Protein AF-W0TBR3-F1 (afdb_monomer)

Mean predicted aligned error: 21.63 Å

Secondary structure (DSSP, 8-state):
--HHHHHHHHHHHT----SHHHHHHHHHHHHHHHHHHHHTT---TTS---HHHHHHHHHHHHHHHHHHHHHHHHHHHHHHHHHHHHHHHHHHHHHHHHHHHHHHHHHHHHHHHHHHHHHHHHHHHHHHHHHHHHHHHS-EEEEEEHHHHHHHT-SSHHHHHHHHHTT-SEEEETTEEEEEE---S-HHHHHHHHHHHHHHHHHHHHHHHHHHHHHHHHHHHHHHHHHHHHHHHHHHHTTS-------------------------------------------------------------------------PPPPP-----------------------------

Solvent-accessible surface area (backbone atoms only — not comparable to full-atom values): 22216 Å² total; per-residue (Å²): 130,55,79,64,53,56,54,49,50,57,50,56,76,65,61,72,96,61,68,52,59,60,51,35,50,50,52,52,49,52,53,48,54,52,52,50,33,60,74,68,69,62,76,51,91,84,61,72,83,44,73,66,52,56,51,50,53,49,53,52,48,52,52,32,48,50,52,37,52,50,50,54,53,52,50,52,50,50,52,52,51,50,52,53,52,48,53,50,48,53,51,49,49,62,66,45,45,63,59,52,50,51,54,52,50,53,52,50,50,56,51,48,53,52,49,52,52,51,51,50,52,50,49,54,50,48,52,52,49,51,50,52,50,44,38,57,73,40,68,43,72,49,75,43,38,63,67,52,45,32,75,77,75,31,93,41,69,74,58,51,56,49,40,46,73,70,57,58,46,42,80,78,54,97,70,30,35,32,37,77,45,74,54,64,66,52,71,69,55,50,52,51,50,50,54,50,51,52,52,50,52,53,49,52,51,52,52,50,51,51,51,51,48,53,50,50,56,48,47,53,52,48,48,52,50,48,50,52,48,50,49,55,48,48,58,63,58,69,71,62,82,89,76,94,75,92,74,82,87,82,80,90,86,89,87,80,92,80,86,85,86,88,76,89,76,84,83,88,80,90,78,83,82,87,81,81,85,85,87,81,85,83,86,81,83,80,89,82,82,92,77,83,81,73,90,79,80,77,87,80,83,74,88,71,92,76,91,76,92,80,85,87,86,86,88,78,87,85,77,84,88,88,88,84,88,81,88,78,91,78,89,78,88,80,89,80,89,80,89,79,88,80,79,91,79,91,130

Structure (mmCIF, N/CA/C/O backbone):
data_AF-W0TBR3-F1
#
_entry.id   AF-W0TBR3-F1
#
loop_
_atom_site.group_PDB
_atom_site.id
_atom_site.type_symbol
_atom_site.label_atom_id
_atom_site.label_alt_id
_atom_site.label_comp_id
_atom_site.label_asym_id
_atom_site.label_entity_id
_atom_site.label_seq_id
_atom_site.pdbx_PDB_ins_code
_atom_site.Cartn_x
_atom_site.Cartn_y
_atom_site.Cartn_z
_atom_site.occupancy
_atom_site.B_iso_or_equiv
_atom_site.auth_seq_id
_atom_site.auth_comp_id
_atom_site.auth_asym_id
_atom_site.auth_atom_id
_atom_site.pdbx_PDB_model_num
ATOM 1 N N . MET A 1 1 ? -22.646 -32.445 33.372 1.00 57.56 1 MET A N 1
ATOM 2 C CA . MET A 1 1 ? -22.528 -31.923 34.742 1.00 57.56 1 MET A CA 1
ATOM 3 C C . MET A 1 1 ? -23.392 -32.756 35.655 1.00 57.56 1 MET A C 1
ATOM 5 O O . MET A 1 1 ? -24.538 -33.030 35.308 1.00 57.56 1 MET A O 1
ATOM 9 N N . SER A 1 2 ? -22.839 -33.214 36.772 1.00 80.19 2 SER A N 1
ATOM 10 C CA . SER A 1 2 ? -23.634 -33.843 37.825 1.00 80.19 2 SER A CA 1
ATOM 11 C C . SER A 1 2 ? -24.558 -32.801 38.478 1.00 80.19 2 SER A C 1
ATOM 13 O O . SER A 1 2 ? -24.232 -31.620 38.546 1.00 80.19 2 SER A O 1
ATOM 15 N N . LEU A 1 3 ? -25.715 -33.225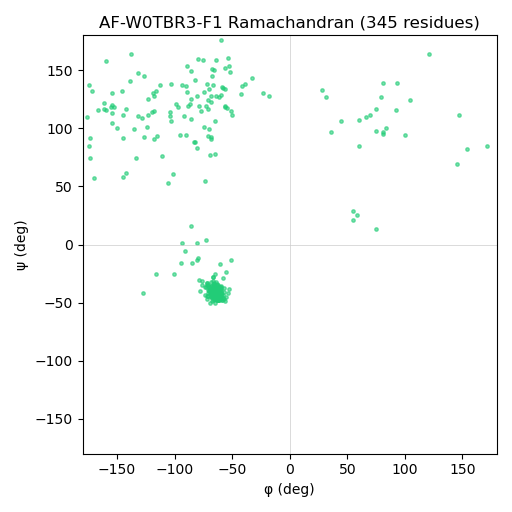 38.996 1.00 83.75 3 LEU A N 1
ATOM 16 C CA . LEU A 1 3 ? -26.657 -32.356 39.732 1.00 83.75 3 LEU A CA 1
ATOM 17 C C . LEU A 1 3 ? -25.992 -31.629 40.923 1.00 83.75 3 LEU A C 1
ATOM 19 O O . LEU A 1 3 ? -26.464 -30.587 41.372 1.00 83.75 3 LEU A O 1
ATOM 23 N N . GLN A 1 4 ? -24.895 -32.191 41.437 1.00 85.50 4 GLN A N 1
ATOM 24 C CA . GLN A 1 4 ? -24.082 -31.606 42.499 1.00 85.50 4 GLN A CA 1
ATOM 25 C C . GLN A 1 4 ? -23.169 -30.489 41.985 1.00 85.50 4 GLN A C 1
ATOM 27 O O . GLN A 1 4 ? -23.061 -29.465 42.651 1.00 85.50 4 GLN A O 1
ATOM 32 N N . GLU A 1 5 ? -22.561 -30.646 40.807 1.00 87.62 5 GLU A N 1
ATOM 33 C CA . GLU A 1 5 ? -21.763 -29.589 40.169 1.00 87.62 5 GLU A CA 1
ATOM 34 C C . GLU A 1 5 ? -22.615 -28.352 39.879 1.00 87.62 5 GLU A C 1
ATOM 36 O O . GLU A 1 5 ? -22.236 -27.252 40.265 1.00 87.62 5 GLU A O 1
ATOM 41 N N . GLU A 1 6 ? -23.812 -28.533 39.315 1.00 87.31 6 GLU A N 1
ATOM 42 C CA . GLU A 1 6 ? -24.724 -27.419 39.022 1.00 87.31 6 GLU A CA 1
ATOM 43 C C . GLU A 1 6 ? -25.186 -26.702 40.307 1.00 87.31 6 GLU A C 1
ATOM 45 O O . GLU A 1 6 ? -25.324 -25.478 40.347 1.00 87.31 6 GLU A O 1
ATOM 50 N N . ALA A 1 7 ? -25.406 -27.448 41.396 1.00 87.62 7 ALA A N 1
ATOM 51 C CA . ALA A 1 7 ? -25.761 -26.868 42.691 1.00 87.62 7 ALA A CA 1
ATOM 52 C C . ALA A 1 7 ? -24.600 -26.076 43.319 1.00 87.62 7 ALA A C 1
ATOM 54 O O . ALA A 1 7 ? -24.831 -25.054 43.970 1.00 87.62 7 ALA A O 1
ATOM 55 N N . VAL A 1 8 ? -23.361 -26.535 43.130 1.00 90.38 8 VAL A N 1
ATOM 56 C CA . VAL A 1 8 ? -22.156 -25.843 43.603 1.00 90.38 8 VAL A CA 1
ATOM 57 C C . VAL A 1 8 ? -21.904 -24.581 42.783 1.00 90.38 8 VAL A C 1
ATOM 59 O O . VAL A 1 8 ? -21.667 -23.528 43.368 1.00 90.38 8 VAL A O 1
ATOM 62 N N . GLU A 1 9 ? -22.033 -24.653 41.461 1.00 88.25 9 GLU A N 1
ATOM 63 C CA . GLU A 1 9 ? -21.866 -23.514 40.556 1.00 88.25 9 GLU A CA 1
ATOM 64 C C . GLU A 1 9 ? -22.887 -22.409 40.850 1.00 88.25 9 GLU A C 1
ATOM 66 O O . GLU A 1 9 ? -22.505 -21.259 41.059 1.00 88.25 9 GLU A O 1
ATOM 71 N N . LYS A 1 10 ? -24.169 -22.765 41.021 1.00 88.19 10 LYS A N 1
ATOM 72 C CA . LYS A 1 10 ? -25.213 -21.814 41.446 1.00 88.19 10 LYS A CA 1
ATOM 73 C C . LYS A 1 10 ? -24.919 -21.180 42.802 1.00 88.19 10 LYS A C 1
ATOM 75 O O . LYS A 1 10 ? -25.246 -20.020 43.037 1.00 88.19 10 LYS A O 1
ATOM 80 N N . ARG A 1 11 ? -24.334 -21.933 43.736 1.00 86.94 11 ARG A N 1
ATOM 81 C CA . ARG A 1 11 ? -23.985 -21.398 45.057 1.00 86.94 11 ARG A CA 1
ATOM 82 C C . ARG A 1 11 ? -22.783 -20.457 44.985 1.00 86.94 11 ARG A C 1
ATOM 84 O O . ARG A 1 11 ? -22.770 -19.469 45.710 1.00 86.94 11 ARG A O 1
ATOM 91 N N . LEU A 1 12 ? -21.808 -20.753 44.128 1.00 87.19 12 LEU A N 1
ATOM 92 C CA . LEU A 1 12 ? -20.652 -19.895 43.873 1.00 87.19 12 LEU A CA 1
ATOM 93 C C . LEU A 1 12 ? -21.058 -18.608 43.153 1.00 87.19 12 LEU A C 1
ATOM 95 O O . LEU A 1 12 ? -20.615 -17.539 43.554 1.00 87.19 12 LEU A O 1
ATOM 99 N N . SER A 1 13 ? -21.959 -18.678 42.171 1.00 85.69 13 SER A N 1
ATOM 100 C CA . SER A 1 13 ? -22.443 -17.491 41.453 1.00 85.69 13 SER A CA 1
ATOM 101 C C . SER A 1 13 ? -23.257 -16.542 42.339 1.00 85.69 13 SER A C 1
ATOM 103 O O . SER A 1 13 ? -23.311 -15.347 42.082 1.00 85.69 13 SER A O 1
ATOM 105 N N . LEU A 1 14 ? -23.909 -17.069 43.381 1.00 83.44 14 LEU A N 1
ATOM 106 C CA . LEU A 1 14 ? -24.667 -16.290 44.366 1.00 83.44 14 LEU A CA 1
ATOM 107 C C . LEU A 1 14 ? -23.822 -15.855 45.570 1.00 83.44 14 LEU A C 1
ATOM 109 O O . LEU A 1 14 ? -24.320 -15.153 46.454 1.00 83.44 14 LEU A O 1
ATOM 113 N N . TYR A 1 15 ? -22.570 -16.304 45.657 1.00 84.81 15 TYR A N 1
ATOM 114 C CA . TYR A 1 15 ? -21.711 -15.963 46.775 1.00 84.81 15 TYR A CA 1
ATOM 115 C C . TYR A 1 15 ? -21.240 -14.514 46.646 1.00 84.81 15 TYR A C 1
ATOM 117 O O . TYR A 1 15 ? -20.300 -14.206 45.920 1.00 84.81 15 TYR A O 1
ATOM 125 N N . HIS A 1 16 ? -21.877 -13.625 47.406 1.00 75.75 16 HIS A N 1
ATOM 126 C CA . HIS A 1 16 ? -21.427 -12.251 47.571 1.00 75.75 16 HIS A CA 1
ATOM 127 C C . HIS A 1 16 ? -20.773 -12.082 48.945 1.00 75.75 16 HIS A C 1
ATOM 129 O O . HIS A 1 16 ? -21.430 -12.141 49.986 1.00 75.75 16 HIS A O 1
ATOM 135 N N . PHE A 1 17 ? -19.467 -11.815 48.967 1.00 77.19 17 PHE A N 1
ATOM 136 C CA . PHE A 1 17 ? -18.761 -11.491 50.204 1.00 77.19 17 PHE A CA 1
ATOM 137 C C . PHE A 1 17 ? -18.939 -10.006 50.544 1.00 77.19 17 PHE A C 1
ATOM 139 O O . PHE A 1 17 ? -18.143 -9.167 50.139 1.00 77.19 17 PHE A O 1
ATOM 146 N N . SER A 1 18 ? -20.006 -9.660 51.267 1.00 81.62 18 SER A N 1
ATOM 147 C CA . SER A 1 18 ? -20.167 -8.329 51.870 1.00 81.62 18 SER A CA 1
ATOM 148 C C . SER A 1 18 ? -20.231 -8.456 53.386 1.00 81.62 18 SER A C 1
ATOM 150 O O . SER A 1 18 ? -21.019 -9.233 53.921 1.00 81.62 18 SER A O 1
ATOM 152 N N . LYS A 1 19 ? -19.388 -7.695 54.095 1.00 85.06 19 LYS A N 1
ATOM 153 C CA . LYS A 1 19 ? -19.371 -7.654 55.568 1.00 85.06 19 LYS A CA 1
ATOM 154 C C . LYS A 1 19 ? -20.398 -6.675 56.140 1.00 85.06 19 LYS A C 1
ATOM 156 O O . LYS A 1 19 ? -20.723 -6.765 57.320 1.00 85.06 19 LYS A O 1
ATOM 161 N N . VAL A 1 20 ? -20.925 -5.767 55.319 1.00 89.00 20 VAL A N 1
ATOM 162 C CA . VAL A 1 20 ? -21.756 -4.645 55.776 1.00 89.00 20 VAL A CA 1
ATOM 163 C C . VAL A 1 20 ? -23.112 -5.135 56.301 1.00 89.00 20 VAL A C 1
ATOM 165 O O . VAL A 1 20 ? -23.481 -4.850 57.441 1.00 89.00 20 VAL A O 1
ATOM 168 N N . PHE A 1 21 ? -23.816 -5.964 55.525 1.00 88.69 21 PHE A N 1
ATOM 169 C CA . PHE A 1 21 ? -25.114 -6.517 55.928 1.00 88.69 21 PHE A CA 1
ATOM 170 C C . PHE A 1 21 ? -25.038 -7.523 57.086 1.00 88.69 21 PHE A C 1
ATOM 172 O O . PHE A 1 21 ? -25.832 -7.391 58.020 1.00 88.69 21 PHE A O 1
ATOM 179 N N . PRO A 1 22 ? -24.099 -8.494 57.106 1.00 90.62 22 PRO A N 1
ATOM 180 C CA . PRO A 1 22 ? -23.945 -9.394 58.247 1.00 90.62 22 PRO A CA 1
ATOM 181 C C . PRO A 1 22 ? -23.632 -8.666 59.558 1.00 90.62 22 PRO A C 1
ATOM 183 O O . PRO A 1 22 ? -24.133 -9.066 60.606 1.00 90.62 22 PRO A O 1
ATOM 186 N N . ASN A 1 23 ? -22.854 -7.578 59.516 1.00 89.62 23 ASN A N 1
ATOM 187 C CA . ASN A 1 23 ? -22.545 -6.781 60.704 1.00 89.62 23 ASN A CA 1
ATOM 188 C C . ASN A 1 23 ? -23.784 -6.055 61.248 1.00 89.62 23 ASN A C 1
ATOM 190 O O . ASN A 1 23 ? -24.028 -6.092 62.454 1.00 89.62 23 ASN A O 1
ATOM 194 N N . TYR A 1 24 ? -24.588 -5.446 60.370 1.00 92.69 24 TYR A N 1
ATOM 195 C CA . TYR A 1 24 ? -25.858 -4.824 60.754 1.00 92.69 24 TYR A CA 1
ATOM 196 C C . TYR A 1 24 ? -26.852 -5.852 61.324 1.00 92.69 24 TYR A C 1
ATOM 198 O O . TYR A 1 24 ? -27.416 -5.645 62.399 1.00 92.69 24 TYR A O 1
ATOM 206 N N . LEU A 1 25 ? -27.010 -7.003 60.659 1.00 91.12 25 LEU A N 1
ATOM 207 C CA . LEU A 1 25 ? -27.888 -8.087 61.114 1.00 91.12 25 LEU A CA 1
ATOM 208 C C . LEU A 1 25 ? -27.438 -8.687 62.449 1.00 91.12 25 LEU A C 1
ATOM 210 O O . LEU A 1 25 ? -28.280 -8.971 63.295 1.00 91.12 25 LEU A O 1
ATOM 214 N N . SER A 1 26 ? -26.130 -8.840 62.665 1.00 90.75 26 SER A N 1
ATOM 215 C CA . SER A 1 26 ? -25.573 -9.326 63.931 1.00 90.75 26 SER A CA 1
ATOM 216 C C . SER A 1 26 ? -25.928 -8.398 65.096 1.00 90.75 26 SER A C 1
ATOM 218 O O . SER A 1 26 ? -26.383 -8.866 66.139 1.00 90.75 26 SER A O 1
ATOM 220 N N . GLN A 1 27 ? -25.817 -7.078 64.915 1.00 87.88 27 GLN A N 1
ATOM 221 C CA . GLN A 1 27 ? -26.213 -6.111 65.946 1.00 87.88 27 GLN A CA 1
ATOM 222 C C . GLN A 1 27 ? -27.723 -6.097 66.194 1.00 87.88 27 GLN A C 1
ATOM 224 O O . GLN A 1 27 ? -28.168 -6.042 67.341 1.00 87.88 27 GLN A O 1
ATOM 229 N N . LEU A 1 28 ? -28.522 -6.216 65.133 1.00 90.19 28 LEU A N 1
ATOM 230 C CA . LEU A 1 28 ? -29.975 -6.313 65.243 1.00 90.19 28 LEU A CA 1
ATOM 231 C C . LEU A 1 28 ? -30.385 -7.594 65.987 1.00 90.19 28 LEU A C 1
ATOM 233 O O . LEU A 1 28 ? -31.245 -7.548 66.863 1.00 90.19 28 LEU A O 1
ATOM 237 N N . GLN A 1 29 ? -29.705 -8.711 65.722 1.00 91.00 29 GLN A N 1
ATOM 238 C CA . GLN A 1 29 ? -29.902 -9.983 66.415 1.00 91.00 29 GLN A CA 1
ATOM 239 C C . GLN A 1 29 ? -29.475 -9.915 67.889 1.00 91.00 29 GLN A C 1
ATOM 241 O O . GLN A 1 29 ? -30.159 -10.473 68.747 1.00 91.00 29 GLN A O 1
ATOM 246 N N . GLN A 1 30 ? -28.390 -9.203 68.214 1.00 86.38 30 GLN A N 1
ATOM 247 C CA . GLN A 1 30 ? -27.981 -8.955 69.601 1.00 86.38 30 GLN A CA 1
ATOM 248 C C . GLN A 1 30 ? -29.062 -8.180 70.362 1.00 86.38 30 GLN A C 1
ATOM 250 O O . GLN A 1 30 ? -29.484 -8.619 71.433 1.00 86.38 30 GLN A O 1
ATOM 255 N N . ILE A 1 31 ? -29.586 -7.098 69.779 1.00 86.81 31 ILE A N 1
ATOM 256 C CA . ILE A 1 31 ? -30.677 -6.307 70.369 1.00 86.81 31 ILE A CA 1
ATOM 257 C C . ILE A 1 31 ? -31.955 -7.143 70.485 1.00 86.81 31 ILE A C 1
ATOM 259 O O . ILE A 1 31 ? -32.578 -7.159 71.544 1.00 86.81 31 ILE A O 1
ATOM 263 N N . GLN A 1 32 ? -32.323 -7.895 69.447 1.00 88.88 32 GLN A N 1
ATOM 264 C CA . GLN A 1 32 ? -33.486 -8.782 69.465 1.00 88.88 32 GLN A CA 1
ATOM 265 C C . GLN A 1 32 ? -33.370 -9.839 70.568 1.00 88.88 32 GLN A C 1
ATOM 267 O O . GLN A 1 32 ? -34.326 -10.057 71.307 1.00 88.88 32 GLN A O 1
ATOM 272 N N . SER A 1 33 ? -32.197 -10.459 70.728 1.00 86.19 33 SER A N 1
ATOM 273 C CA . SER A 1 33 ? -31.951 -11.441 71.788 1.00 86.19 33 SER A CA 1
ATOM 274 C C . SER A 1 33 ? -32.069 -10.826 73.185 1.00 86.19 33 SER A C 1
ATOM 276 O O . SER A 1 33 ? -32.518 -11.490 74.115 1.00 86.19 33 SER A O 1
ATOM 278 N N . LEU A 1 34 ? -31.677 -9.559 73.348 1.00 81.50 34 LEU A N 1
ATOM 279 C CA . LEU A 1 34 ? -31.772 -8.824 74.607 1.00 81.50 34 LEU A CA 1
ATOM 280 C C . LEU A 1 34 ? -33.229 -8.445 74.913 1.00 81.50 34 LEU A C 1
ATOM 282 O O . LEU A 1 34 ? -33.696 -8.661 76.028 1.00 81.50 34 LEU A O 1
ATOM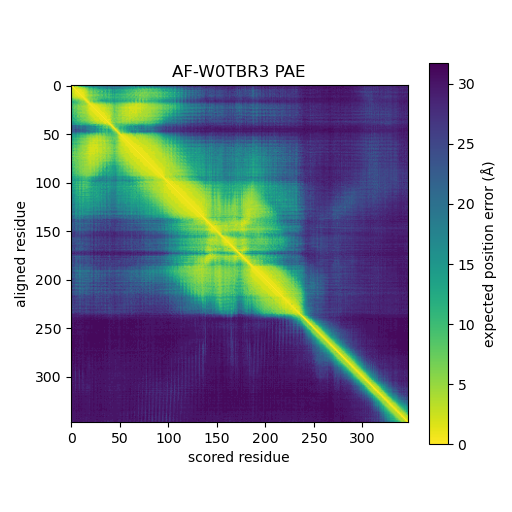 286 N N . VAL A 1 35 ? -33.979 -7.973 73.912 1.00 84.12 35 VAL A N 1
ATOM 287 C CA . VAL A 1 35 ? -35.420 -7.684 74.022 1.00 84.12 35 VAL A CA 1
ATOM 288 C C . VAL A 1 35 ? -36.216 -8.951 74.336 1.00 84.12 35 VAL A C 1
ATOM 290 O O . VAL A 1 35 ? -37.094 -8.928 75.193 1.00 84.12 35 VAL A O 1
ATOM 293 N N . GLN A 1 36 ? -35.897 -10.068 73.684 1.00 85.62 36 GLN A N 1
ATOM 294 C CA . GLN A 1 36 ? -36.586 -11.336 73.901 1.00 85.62 36 GLN A CA 1
ATOM 295 C C . GLN A 1 36 ? -36.311 -11.904 75.298 1.00 85.62 36 GLN A C 1
ATOM 297 O O . GLN A 1 36 ? -37.244 -12.295 75.990 1.00 85.62 36 GLN A O 1
ATOM 302 N N . ARG A 1 37 ? -35.064 -11.832 75.778 1.00 80.56 37 ARG A N 1
ATOM 303 C CA . ARG A 1 37 ? -34.728 -12.196 77.166 1.00 80.56 37 ARG A CA 1
ATOM 304 C C . ARG A 1 37 ? -35.423 -11.311 78.204 1.00 80.56 37 ARG A C 1
ATOM 306 O O . ARG A 1 37 ? -35.823 -11.809 79.255 1.00 80.56 37 ARG A O 1
ATOM 313 N N . LEU A 1 38 ? -35.607 -10.024 77.901 1.00 78.94 38 LEU A N 1
ATOM 314 C CA . LEU A 1 38 ? -36.354 -9.090 78.747 1.00 78.94 38 LEU A CA 1
ATOM 315 C C . LEU A 1 38 ? -37.853 -9.441 78.798 1.00 78.94 38 LEU A C 1
ATOM 317 O O . LEU A 1 38 ? -38.445 -9.441 79.881 1.00 78.94 38 LEU A O 1
ATOM 321 N N . LEU A 1 39 ? -38.448 -9.779 77.648 1.00 83.81 39 LEU A N 1
ATOM 322 C CA . LEU A 1 39 ? -39.844 -10.224 77.530 1.00 83.81 39 LEU A CA 1
ATOM 323 C C . LEU A 1 39 ? -40.098 -11.562 78.241 1.00 83.81 39 LEU A C 1
ATOM 325 O O . LEU A 1 39 ? -41.129 -11.709 78.891 1.00 83.81 39 LEU A O 1
ATOM 329 N N . ASP A 1 40 ? -39.147 -12.496 78.178 1.00 86.38 40 ASP A N 1
ATOM 330 C CA . ASP A 1 40 ? -39.242 -13.823 78.802 1.00 86.38 40 ASP A CA 1
ATOM 331 C C . ASP A 1 40 ? -38.922 -13.814 80.315 1.00 86.38 40 ASP A C 1
ATOM 333 O O . ASP A 1 40 ? -38.929 -14.864 80.957 1.00 86.38 40 ASP A O 1
ATOM 337 N N . HIS A 1 41 ? -38.631 -12.641 80.898 1.00 71.12 41 HIS A N 1
ATOM 338 C CA . HIS A 1 41 ? -38.264 -12.443 82.313 1.00 71.12 41 HIS A CA 1
ATOM 339 C C . HIS A 1 41 ? -37.063 -13.283 82.805 1.00 71.12 41 HIS A C 1
ATOM 341 O O . HIS A 1 41 ? -36.861 -13.442 84.008 1.00 71.12 41 HIS A O 1
ATOM 347 N N . ASN A 1 42 ? -36.212 -13.750 81.887 1.00 73.94 42 ASN A N 1
ATOM 348 C CA . ASN A 1 42 ? -34.989 -14.507 82.167 1.00 73.94 42 ASN A CA 1
ATOM 349 C C . ASN A 1 42 ? -33.751 -13.603 82.061 1.00 73.94 42 ASN A C 1
ATOM 351 O O . ASN A 1 42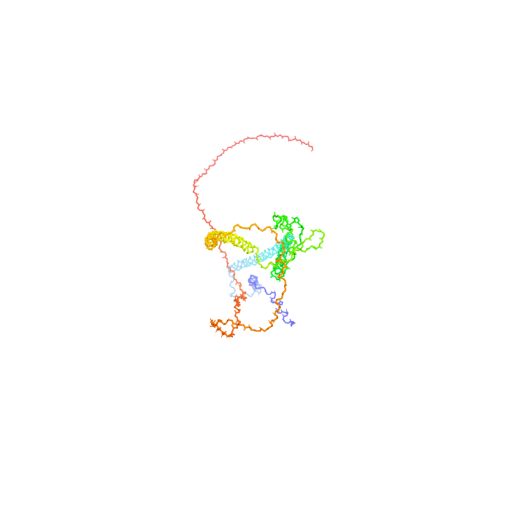 ? -32.872 -13.817 81.225 1.00 73.94 42 ASN A O 1
ATOM 355 N N . LEU A 1 43 ? -33.700 -12.560 82.890 1.00 70.38 43 LEU A N 1
ATOM 356 C CA . LEU A 1 43 ? -32.540 -11.671 82.983 1.00 70.38 43 LEU A CA 1
ATOM 357 C C . LEU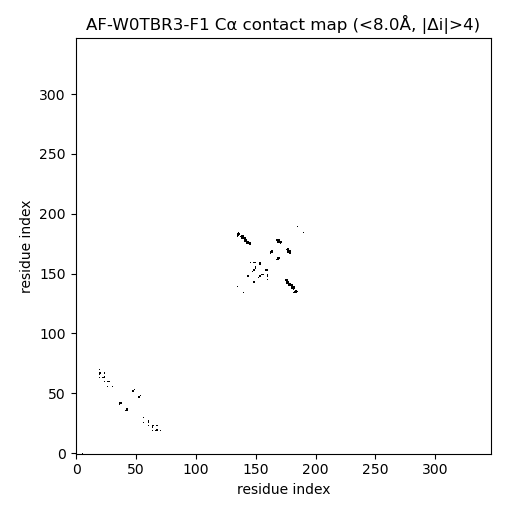 A 1 43 ? -31.448 -12.341 83.829 1.00 70.38 43 LEU A C 1
ATOM 359 O O . LEU A 1 43 ? -31.671 -12.645 84.999 1.00 70.38 43 LEU A O 1
ATOM 363 N N . ASN A 1 44 ? -30.272 -12.573 83.243 1.00 66.81 44 ASN A N 1
ATOM 364 C CA . ASN A 1 44 ? -29.097 -13.053 83.976 1.00 66.81 44 ASN A CA 1
ATOM 365 C C . ASN A 1 44 ? -28.327 -11.869 84.589 1.00 66.81 44 ASN A C 1
ATOM 367 O O . ASN A 1 44 ? -28.252 -10.810 83.978 1.00 66.81 44 ASN A O 1
ATOM 371 N N . GLU A 1 45 ? -27.653 -12.057 85.733 1.00 59.69 45 GLU A N 1
ATOM 372 C CA . GLU A 1 45 ? -26.734 -11.047 86.318 1.00 59.69 45 GLU A CA 1
ATOM 373 C C . GLU A 1 45 ? -25.549 -10.688 85.397 1.00 59.69 45 GLU A C 1
ATOM 375 O O . GLU A 1 45 ? -24.914 -9.651 85.573 1.00 59.69 45 GLU A O 1
ATOM 380 N N . ASN A 1 46 ? -25.270 -11.524 84.391 1.00 60.06 46 ASN A N 1
ATOM 381 C CA . ASN A 1 46 ? -24.270 -11.264 83.351 1.00 60.06 46 ASN A CA 1
ATOM 382 C C . ASN A 1 46 ? -24.769 -10.320 82.242 1.00 60.06 46 ASN A C 1
ATOM 384 O O . ASN A 1 46 ? -23.961 -9.865 81.435 1.00 60.06 46 ASN A O 1
ATOM 388 N N . ASP A 1 47 ? -26.071 -10.030 82.184 1.00 61.84 47 ASP A N 1
ATOM 389 C CA . ASP A 1 47 ? -26.619 -9.022 81.282 1.00 61.84 47 ASP A CA 1
ATOM 390 C C . ASP A 1 47 ? -26.457 -7.661 81.953 1.00 61.84 47 ASP A C 1
ATOM 392 O O . ASP A 1 47 ? -27.318 -7.203 82.705 1.00 61.84 47 ASP A O 1
ATOM 396 N N . GLN A 1 48 ? -25.304 -7.036 81.720 1.00 58.84 48 GLN A N 1
ATOM 397 C CA . GLN A 1 48 ? -24.979 -5.693 82.190 1.00 58.84 48 GLN A CA 1
ATOM 398 C C . GLN A 1 48 ? -25.912 -4.674 81.513 1.00 58.84 48 GLN A C 1
ATOM 400 O O . GLN A 1 48 ? -25.562 -3.976 80.577 1.00 58.84 48 GLN A O 1
ATOM 405 N N . LEU A 1 49 ? -27.159 -4.570 81.973 1.00 64.94 49 LEU A N 1
ATOM 406 C CA . LEU A 1 49 ? -28.134 -3.573 81.516 1.00 64.94 49 LEU A CA 1
ATOM 407 C C . LEU A 1 49 ? -27.798 -2.179 82.073 1.00 64.94 49 LEU A C 1
ATOM 409 O O . LEU A 1 49 ? -28.611 -1.515 82.716 1.00 64.94 49 LEU A O 1
ATOM 413 N N . SER A 1 50 ? -26.570 -1.723 81.822 1.00 73.12 50 SER A N 1
ATOM 414 C CA . SER A 1 50 ? -26.160 -0.347 82.049 1.00 73.12 50 SER A CA 1
ATOM 415 C C . SER A 1 50 ? -26.808 0.558 81.003 1.00 73.12 50 SER A C 1
ATOM 417 O O . SER A 1 50 ? -26.845 0.259 79.807 1.00 73.12 50 SER A O 1
ATOM 419 N N . ILE A 1 51 ? -27.289 1.721 81.443 1.00 75.62 51 ILE A N 1
ATOM 420 C CA . ILE A 1 51 ? -27.838 2.762 80.561 1.00 75.62 51 ILE A CA 1
ATOM 421 C C . ILE A 1 51 ? -26.792 3.202 79.519 1.00 75.62 51 ILE A C 1
ATOM 423 O O . ILE A 1 51 ? -27.152 3.605 78.412 1.00 75.62 51 ILE A O 1
ATOM 427 N N . GLU A 1 52 ? -25.502 3.117 79.851 1.00 81.56 52 GLU A N 1
ATOM 428 C CA . GLU A 1 52 ? -24.395 3.441 78.947 1.00 81.56 52 GLU A CA 1
ATOM 429 C C . GLU A 1 52 ? -24.251 2.411 77.821 1.00 81.56 52 GLU A C 1
ATOM 431 O O . GLU A 1 52 ? -24.085 2.790 76.665 1.00 81.56 52 GLU A O 1
ATOM 436 N N . GLU A 1 53 ? -24.418 1.123 78.114 1.00 80.25 53 GLU A N 1
ATOM 437 C CA . GLU A 1 53 ? -24.353 0.053 77.112 1.00 80.25 53 GLU A CA 1
ATOM 438 C C . GLU A 1 53 ? -25.535 0.099 76.147 1.00 80.25 53 GLU A C 1
ATOM 440 O O . GLU A 1 53 ? -25.356 -0.073 74.944 1.00 80.25 53 GLU A O 1
ATOM 445 N N . VAL A 1 54 ? -26.733 0.435 76.636 1.00 80.75 54 VAL A N 1
ATOM 446 C CA . VAL A 1 54 ? -27.910 0.648 75.778 1.00 80.75 54 VAL A CA 1
ATOM 447 C C . VAL A 1 54 ? -27.705 1.846 74.845 1.00 80.75 54 VAL A C 1
ATOM 449 O O . VAL A 1 54 ? -28.074 1.790 73.671 1.00 80.75 54 VAL A O 1
ATOM 452 N N . LYS A 1 55 ? -27.086 2.930 75.335 1.00 86.00 55 LYS A N 1
ATOM 453 C CA . LYS A 1 55 ? -26.720 4.078 74.490 1.00 86.00 55 LYS A CA 1
ATOM 454 C C . LYS A 1 55 ? -25.660 3.698 73.456 1.00 86.00 55 LYS A C 1
ATOM 456 O O . LYS A 1 55 ? -25.814 4.065 72.296 1.00 86.00 55 LYS A O 1
ATOM 461 N N . ASN A 1 56 ? -24.647 2.927 73.844 1.00 87.69 56 ASN A N 1
ATOM 462 C CA . ASN A 1 56 ? -23.602 2.456 72.934 1.00 87.69 56 ASN A CA 1
ATOM 463 C C . ASN A 1 56 ? -24.159 1.506 71.865 1.00 87.69 56 ASN A C 1
ATOM 465 O O . ASN A 1 56 ? -23.825 1.654 70.694 1.00 87.69 56 ASN A O 1
ATOM 469 N N . LEU A 1 57 ? -25.058 0.587 72.232 1.00 86.12 57 LEU A N 1
ATOM 470 C CA . LEU A 1 57 ? -25.763 -0.290 71.291 1.00 86.12 57 LEU A CA 1
ATOM 471 C C . LEU A 1 57 ? -26.606 0.507 70.298 1.00 86.12 57 LEU A C 1
ATOM 473 O O . LEU A 1 57 ? -26.622 0.186 69.114 1.00 86.12 57 LEU A O 1
ATOM 477 N N . ARG A 1 58 ? -27.279 1.565 70.762 1.00 88.75 58 ARG A N 1
ATOM 478 C CA . ARG A 1 58 ? -28.062 2.445 69.894 1.00 88.75 58 ARG A CA 1
ATOM 479 C C . ARG A 1 58 ? -27.184 3.190 68.890 1.00 88.75 58 ARG A C 1
ATOM 481 O O . ARG A 1 58 ? -27.493 3.155 67.706 1.00 88.75 58 ARG A O 1
ATOM 488 N N . VAL A 1 59 ? -26.113 3.835 69.353 1.00 91.94 59 VAL A N 1
ATOM 489 C CA . VAL A 1 59 ? -25.172 4.550 68.472 1.00 91.94 59 VAL A CA 1
ATOM 490 C C . VAL A 1 59 ? -24.547 3.577 67.476 1.00 91.94 59 VAL A C 1
ATOM 492 O O . VAL A 1 59 ? -24.541 3.840 66.282 1.00 91.94 59 VAL A O 1
ATOM 495 N N . SER A 1 60 ? -24.125 2.399 67.942 1.00 92.00 60 SER A N 1
ATOM 496 C CA . SER A 1 60 ? -23.542 1.383 67.069 1.00 92.00 60 SER A CA 1
ATOM 497 C C . SER A 1 60 ? -24.529 0.873 66.013 1.00 92.00 60 SER A C 1
ATOM 499 O O . SER A 1 60 ? -24.148 0.724 64.855 1.00 92.00 60 SER A O 1
ATOM 501 N N . LEU A 1 61 ? -25.801 0.671 66.379 1.00 91.44 61 LEU A N 1
ATOM 502 C CA . LEU A 1 61 ? -26.849 0.286 65.432 1.00 91.44 61 LEU A CA 1
ATOM 503 C C . LEU A 1 61 ? -27.112 1.387 64.399 1.00 91.44 61 LEU A C 1
ATOM 505 O O . LEU A 1 61 ? -27.284 1.079 63.221 1.00 91.44 61 LEU A O 1
ATOM 509 N N . GLU A 1 62 ? -27.162 2.651 64.827 1.00 94.06 62 GLU A N 1
ATOM 510 C CA . GLU A 1 62 ? -27.323 3.805 63.937 1.00 94.06 62 GLU A CA 1
ATOM 511 C C . GLU A 1 62 ? -26.140 3.899 62.950 1.00 94.06 62 GLU A C 1
ATOM 513 O O . GLU A 1 62 ? -26.369 4.034 61.746 1.00 94.06 62 GLU A O 1
ATOM 518 N N . ASP A 1 63 ? -24.903 3.697 63.416 1.00 94.56 63 ASP A N 1
ATOM 519 C CA . ASP A 1 63 ? -23.703 3.654 62.569 1.00 94.56 63 ASP A CA 1
ATOM 520 C C . ASP A 1 63 ? -23.759 2.503 61.553 1.00 94.56 63 ASP A C 1
ATOM 522 O O . ASP A 1 63 ? -23.530 2.710 60.360 1.00 94.56 63 ASP A O 1
ATOM 526 N N . LYS A 1 64 ? -24.107 1.283 61.989 1.00 92.56 64 LYS A N 1
ATOM 527 C CA . LYS A 1 64 ? -24.214 0.120 61.089 1.00 92.56 64 LYS A CA 1
ATOM 528 C C . LYS A 1 64 ? -25.372 0.220 60.112 1.00 92.56 64 LYS A C 1
ATOM 530 O O . LYS A 1 64 ? -25.257 -0.259 58.985 1.00 92.56 64 LYS A O 1
ATOM 535 N N . TYR A 1 65 ? -26.466 0.857 60.511 1.00 94.69 65 TYR A N 1
ATOM 536 C CA . TYR A 1 65 ? -27.565 1.169 59.611 1.00 94.69 65 TYR A CA 1
ATOM 537 C C . TYR A 1 65 ? -27.125 2.151 58.520 1.00 94.69 65 TYR A C 1
ATOM 539 O O . TYR A 1 65 ? -27.408 1.921 57.344 1.00 94.69 65 TYR A O 1
ATOM 547 N N . LEU A 1 66 ? -26.407 3.216 58.888 1.00 95.56 66 LEU A N 1
ATOM 548 C CA . LEU A 1 66 ? -25.865 4.175 57.925 1.00 95.56 66 LEU A CA 1
ATOM 549 C C . LEU A 1 66 ? -24.830 3.529 57.000 1.00 95.56 66 LEU A C 1
ATOM 551 O O . LEU A 1 66 ? -24.876 3.767 55.798 1.00 95.56 66 LEU A O 1
ATOM 555 N N . GLU A 1 67 ? -23.957 2.664 57.521 1.00 94.12 67 GLU A N 1
ATOM 556 C CA . GLU A 1 67 ? -22.991 1.895 56.724 1.00 94.12 67 GLU A CA 1
ATOM 557 C C . GLU A 1 67 ? -23.704 1.025 55.672 1.00 94.12 67 GLU A C 1
ATOM 559 O O . GLU A 1 67 ? -23.365 1.078 54.490 1.00 94.12 67 GLU A O 1
ATOM 564 N N . ALA A 1 68 ? -24.748 0.286 56.072 1.00 93.31 68 ALA A N 1
ATOM 565 C CA . ALA A 1 68 ? -25.553 -0.536 55.165 1.00 93.31 68 ALA A CA 1
ATOM 566 C C . ALA A 1 68 ? -26.330 0.291 54.137 1.00 93.31 68 ALA A C 1
ATOM 568 O O . ALA A 1 68 ? -26.376 -0.067 52.959 1.00 93.31 68 ALA A O 1
ATOM 569 N N . LYS A 1 69 ? -26.910 1.417 54.558 1.00 95.44 69 LYS A N 1
ATOM 570 C CA . LYS A 1 69 ? -27.617 2.331 53.662 1.00 95.44 69 LYS A CA 1
ATOM 571 C C . LYS A 1 69 ? -26.671 2.926 52.615 1.00 95.44 69 LYS A C 1
ATOM 573 O O . LYS A 1 69 ? -26.987 2.895 51.429 1.00 95.44 69 LYS A O 1
ATOM 578 N N . ASN A 1 70 ? -25.508 3.414 53.045 1.00 94.75 70 ASN A N 1
ATOM 579 C CA . ASN A 1 70 ? -24.496 3.976 52.156 1.00 94.75 70 ASN A CA 1
ATOM 580 C C . ASN A 1 70 ? -23.991 2.927 51.165 1.00 94.75 70 ASN A C 1
ATOM 582 O O . ASN A 1 70 ? -23.873 3.234 49.986 1.00 94.75 70 ASN A O 1
ATOM 586 N N . PHE A 1 71 ? -23.768 1.686 51.611 1.00 94.69 71 PHE A N 1
ATOM 587 C CA . PHE A 1 71 ? -23.364 0.591 50.728 1.00 94.69 71 PHE A CA 1
ATOM 588 C C . PHE A 1 71 ? -24.365 0.380 49.577 1.00 94.69 71 PHE A C 1
ATOM 590 O O . PHE A 1 71 ? -23.971 0.365 48.411 1.00 94.69 71 PHE A O 1
ATOM 597 N N . VAL A 1 72 ? -25.667 0.310 49.881 1.00 94.44 72 VAL A N 1
ATOM 598 C CA . VAL A 1 72 ? -26.721 0.177 48.856 1.00 94.44 72 VAL A CA 1
ATOM 599 C C . VAL A 1 72 ? -26.741 1.372 47.906 1.00 94.44 72 VAL A C 1
ATOM 601 O O . VAL A 1 72 ? -26.889 1.202 46.697 1.00 94.44 72 VAL A O 1
ATOM 604 N N . GLU A 1 73 ? -26.599 2.588 48.432 1.00 96.19 73 GLU A N 1
ATOM 605 C CA . GLU A 1 73 ? -26.569 3.793 47.602 1.00 96.19 73 GLU A CA 1
ATOM 606 C C . GLU A 1 73 ? -25.345 3.817 46.677 1.00 96.19 73 GLU A C 1
ATOM 608 O O . GLU A 1 73 ? -25.494 4.156 45.501 1.00 96.19 73 GLU A O 1
ATOM 613 N N . THR A 1 74 ? -24.171 3.397 47.161 1.00 95.19 74 THR A N 1
ATOM 614 C CA . THR A 1 74 ? -22.948 3.302 46.352 1.00 95.19 74 THR A CA 1
ATOM 615 C C . THR A 1 74 ? -23.042 2.235 45.271 1.00 95.19 74 THR A C 1
ATOM 617 O O . THR A 1 74 ? -22.695 2.523 44.128 1.00 95.19 74 THR A O 1
ATOM 620 N N . GLU A 1 75 ? -23.572 1.045 45.576 1.00 93.94 75 GLU A N 1
ATOM 621 C CA . GLU A 1 75 ? -23.797 0.022 44.550 1.00 93.94 75 GLU A CA 1
ATOM 622 C C . GLU A 1 75 ? -24.786 0.516 43.500 1.00 93.94 75 GLU A C 1
ATOM 624 O O . GLU A 1 75 ? -24.509 0.437 42.308 1.00 93.94 75 GLU A O 1
ATOM 629 N N . ARG A 1 76 ? -25.912 1.104 43.919 1.00 96.56 76 ARG A N 1
ATOM 630 C CA . ARG A 1 76 ? -26.903 1.645 42.982 1.00 96.56 76 ARG A CA 1
ATOM 631 C C . ARG A 1 76 ? -26.296 2.705 42.062 1.00 96.56 76 ARG A C 1
ATOM 633 O O . ARG A 1 76 ? -26.582 2.715 40.870 1.00 96.56 76 ARG A O 1
ATOM 640 N N . LEU A 1 77 ? -25.482 3.610 42.608 1.00 96.75 77 LEU A N 1
ATOM 641 C CA . LEU A 1 77 ? -24.781 4.618 41.811 1.00 96.75 77 LEU A CA 1
ATOM 642 C C . LEU A 1 77 ? -23.775 3.981 40.849 1.00 96.75 77 LEU A C 1
ATOM 644 O O . LEU A 1 77 ? -23.693 4.417 39.705 1.00 96.75 77 LEU A O 1
ATOM 648 N N . SER A 1 78 ? -23.056 2.946 41.284 1.00 96.75 78 SER A N 1
ATOM 649 C CA . SER A 1 78 ? -22.116 2.204 40.442 1.00 96.75 78 SER A CA 1
ATOM 650 C C . SER A 1 78 ? -22.819 1.503 39.276 1.00 96.75 78 SER A C 1
ATOM 652 O O . SER A 1 78 ? -22.389 1.676 38.138 1.00 96.75 78 SER A O 1
ATOM 654 N N . TYR A 1 79 ? -23.934 0.806 39.521 1.00 96.50 79 TYR A N 1
ATOM 655 C CA . TYR A 1 79 ? -24.729 0.182 38.457 1.00 96.50 79 TYR A CA 1
ATOM 656 C C . TYR A 1 79 ? -25.287 1.219 37.477 1.00 96.50 79 TYR A C 1
ATOM 658 O O . TYR A 1 79 ? -25.121 1.069 36.272 1.00 96.50 79 TYR A O 1
ATOM 666 N N . ASN A 1 80 ? -25.851 2.325 37.975 1.00 96.88 80 ASN A N 1
ATOM 667 C CA . ASN A 1 80 ? -26.340 3.401 37.107 1.00 96.88 80 ASN A CA 1
ATOM 668 C C . ASN A 1 80 ? -25.218 4.025 36.260 1.00 96.88 80 ASN A C 1
ATOM 670 O O . ASN A 1 80 ? -25.434 4.366 35.100 1.00 96.88 80 ASN A O 1
ATOM 674 N N . ALA A 1 81 ? -24.022 4.202 36.831 1.00 96.69 81 ALA A N 1
ATOM 675 C CA . ALA A 1 81 ? -22.874 4.720 36.095 1.00 96.69 81 ALA A CA 1
ATOM 676 C C . ALA A 1 81 ? -22.429 3.746 34.995 1.00 96.69 81 ALA A C 1
ATOM 678 O O . ALA A 1 81 ? -22.120 4.183 33.886 1.00 96.69 81 ALA A O 1
ATOM 679 N N . LEU A 1 82 ? -22.443 2.441 35.283 1.00 97.06 82 LEU A N 1
ATOM 680 C CA . LEU A 1 82 ? -22.128 1.401 34.311 1.00 97.06 82 LEU A CA 1
ATOM 681 C C . LEU A 1 82 ? -23.144 1.389 33.163 1.00 97.06 82 LEU A C 1
ATOM 683 O O . LEU A 1 82 ? -22.730 1.435 32.007 1.00 97.06 82 LEU A O 1
ATOM 687 N N . ASP A 1 83 ? -24.441 1.434 33.464 1.00 97.44 83 ASP A N 1
ATOM 688 C CA . ASP A 1 83 ? -25.506 1.467 32.454 1.00 97.44 83 ASP A CA 1
ATOM 689 C C . ASP A 1 83 ? -25.374 2.680 31.524 1.00 97.44 83 ASP A C 1
ATOM 691 O O . ASP A 1 83 ? -25.361 2.530 30.303 1.00 97.44 83 ASP A O 1
ATOM 695 N N . VAL A 1 84 ? -25.170 3.877 32.088 1.00 97.19 84 VAL A N 1
ATOM 696 C CA . VAL A 1 84 ? -24.961 5.104 31.300 1.00 97.19 84 VAL A CA 1
ATOM 697 C C . VAL A 1 84 ? -23.680 5.018 30.466 1.00 97.19 84 VAL A C 1
ATOM 699 O O . VAL A 1 84 ? -23.649 5.479 29.323 1.00 97.19 84 VAL A O 1
ATOM 702 N N . SER A 1 85 ? -22.609 4.431 31.008 1.00 97.00 85 SER A N 1
ATOM 703 C CA . SER A 1 85 ? -21.349 4.263 30.277 1.00 97.00 85 SER A CA 1
ATOM 704 C C . SER A 1 85 ? -21.497 3.297 29.099 1.00 97.00 85 SER A C 1
ATOM 706 O O . SER A 1 85 ? -20.951 3.544 28.020 1.00 97.00 85 SER A O 1
ATOM 708 N N . LEU A 1 86 ? -22.285 2.236 29.278 1.00 96.88 86 LEU A N 1
ATOM 709 C CA . LEU A 1 86 ? -22.551 1.230 28.264 1.00 96.88 86 LEU A CA 1
ATOM 710 C C . LEU A 1 86 ? -23.451 1.795 27.165 1.00 96.88 86 LEU A C 1
ATOM 712 O O . LEU A 1 86 ? -23.100 1.678 25.993 1.00 96.88 86 LEU A O 1
ATOM 716 N N . GLU A 1 87 ? -24.540 2.479 27.523 1.00 96.69 87 GLU A N 1
ATOM 717 C CA . GLU A 1 87 ? -25.425 3.158 26.566 1.00 96.69 87 GLU A CA 1
ATOM 718 C C . GLU A 1 87 ? -24.645 4.177 25.727 1.00 96.69 87 GLU A C 1
ATOM 720 O O . GLU A 1 87 ? -24.678 4.138 24.497 1.00 96.69 87 GLU A O 1
ATOM 725 N N . ARG A 1 88 ? -23.820 5.007 26.377 1.00 95.56 88 ARG A N 1
ATOM 726 C CA . ARG A 1 88 ? -22.968 5.978 25.682 1.00 95.56 88 ARG A CA 1
ATOM 727 C C . ARG A 1 88 ? -21.956 5.314 24.753 1.00 95.56 88 ARG A C 1
ATOM 729 O O . ARG A 1 88 ? -21.682 5.843 23.678 1.00 95.56 88 ARG A O 1
ATOM 736 N N . THR A 1 89 ? -21.375 4.186 25.157 1.00 95.44 89 THR A N 1
ATOM 737 C CA . THR A 1 89 ? -20.425 3.446 24.316 1.00 95.44 89 THR A CA 1
ATOM 738 C C . THR A 1 89 ? -21.129 2.885 23.089 1.00 95.44 89 THR A C 1
ATOM 740 O O . THR A 1 89 ? -20.654 3.095 21.978 1.00 95.44 89 THR A O 1
ATOM 743 N N . VAL A 1 90 ? -22.293 2.256 23.268 1.00 95.19 90 VAL A N 1
ATOM 744 C CA . VAL A 1 90 ? -23.112 1.731 22.168 1.00 95.19 90 VAL A CA 1
ATOM 745 C C . VAL A 1 90 ? -23.493 2.841 21.190 1.00 95.19 90 VAL A C 1
ATOM 747 O O . VAL A 1 90 ? -23.320 2.669 19.982 1.00 95.19 90 VAL A O 1
ATOM 750 N N . ASP A 1 91 ? -23.941 3.993 21.686 1.00 93.44 91 ASP A N 1
ATOM 751 C CA . ASP A 1 91 ? -24.308 5.132 20.843 1.00 93.44 91 ASP A CA 1
ATOM 752 C C . ASP A 1 91 ? -23.105 5.718 20.101 1.00 93.44 91 ASP A C 1
ATOM 754 O O . ASP A 1 91 ? -23.185 5.987 18.901 1.00 93.44 91 ASP A O 1
ATOM 758 N N . ASN A 1 92 ? -21.965 5.872 20.778 1.00 92.69 92 ASN A N 1
ATOM 759 C CA . ASN A 1 92 ? -20.733 6.340 20.150 1.00 92.69 92 ASN A CA 1
ATOM 760 C C . ASN A 1 92 ? -20.262 5.381 19.055 1.00 92.69 92 ASN A C 1
ATOM 762 O O . ASN A 1 92 ? -19.892 5.829 17.972 1.00 92.69 92 ASN A O 1
ATOM 766 N N . THR A 1 93 ? -20.298 4.070 19.304 1.00 90.62 93 THR A N 1
ATOM 767 C CA . THR A 1 93 ? -19.933 3.065 18.302 1.00 90.62 93 THR A CA 1
ATOM 768 C C . THR A 1 93 ? -20.902 3.099 17.127 1.00 90.62 93 THR A C 1
ATOM 770 O O . THR A 1 93 ? -20.467 3.121 15.980 1.00 90.62 93 THR A O 1
ATOM 773 N N . LYS A 1 94 ? -22.212 3.172 17.383 1.00 90.19 94 LYS A N 1
ATOM 774 C CA . LYS A 1 94 ? -23.231 3.210 16.330 1.00 90.19 94 LYS A CA 1
ATOM 775 C C . LYS A 1 94 ? -23.103 4.454 15.450 1.00 90.19 94 LYS A C 1
ATOM 777 O O . LYS A 1 94 ? -23.134 4.337 14.229 1.00 90.19 94 LYS A O 1
ATOM 782 N N . ASN A 1 95 ? -22.931 5.623 16.061 1.00 88.81 95 ASN A N 1
ATOM 783 C CA . ASN A 1 95 ? -22.830 6.893 15.342 1.00 88.81 95 ASN A CA 1
ATOM 784 C C . ASN A 1 95 ? -21.455 7.076 14.676 1.00 88.81 95 ASN A C 1
ATOM 786 O O . ASN A 1 95 ? -21.355 7.697 13.620 1.00 88.81 95 ASN A O 1
ATOM 790 N N . GLY A 1 96 ? -20.391 6.533 15.275 1.00 90.12 96 GLY A N 1
ATOM 791 C CA . GLY A 1 96 ? -19.029 6.597 14.746 1.00 90.12 96 GLY A CA 1
ATOM 792 C C . GLY A 1 96 ? -18.754 5.594 13.626 1.00 90.12 96 GLY A C 1
ATOM 793 O O . GLY A 1 96 ? -17.969 5.892 12.730 1.00 90.12 96 GLY A O 1
ATOM 794 N N . MET A 1 97 ? -19.416 4.430 13.624 1.00 90.94 97 MET A N 1
ATOM 795 C CA . MET A 1 97 ? -19.165 3.393 12.619 1.00 90.94 97 MET A CA 1
ATOM 796 C C . MET A 1 97 ? -19.438 3.877 11.200 1.00 90.94 97 MET A C 1
ATOM 798 O O . MET A 1 97 ? -18.655 3.571 10.312 1.00 90.94 97 MET A O 1
ATOM 802 N N . GLU A 1 98 ? -20.520 4.617 10.960 1.00 86.75 98 GLU A N 1
ATOM 803 C CA . GLU A 1 98 ? -20.889 5.004 9.593 1.00 86.75 98 GLU A CA 1
ATOM 804 C C . GLU A 1 98 ? -19.862 5.960 8.965 1.00 86.75 98 GLU A C 1
ATOM 806 O O . GLU A 1 98 ? -19.462 5.765 7.816 1.00 86.75 98 GLU A O 1
ATOM 811 N N . SER A 1 99 ? -19.353 6.920 9.744 1.00 88.12 99 SER A N 1
ATOM 812 C CA . SER A 1 99 ? -18.301 7.843 9.299 1.00 88.12 99 SER A CA 1
ATOM 813 C C . SER A 1 99 ? -16.926 7.176 9.207 1.00 88.12 99 SER A C 1
ATOM 815 O O . SER A 1 99 ? -16.164 7.447 8.283 1.00 88.12 99 SER A O 1
ATOM 817 N N . GLN A 1 100 ? -16.598 6.253 10.114 1.00 92.12 100 GLN A N 1
ATOM 818 C CA . GLN A 1 100 ? -15.354 5.483 10.025 1.00 92.12 100 GLN A CA 1
ATOM 819 C C . GLN A 1 100 ? -15.352 4.539 8.818 1.00 92.12 100 GLN A C 1
ATOM 821 O O . GLN A 1 100 ? -14.321 4.356 8.174 1.00 92.12 100 GLN A O 1
ATOM 826 N N . LEU A 1 101 ? -16.506 3.963 8.474 1.00 92.38 101 LEU A N 1
ATOM 827 C CA . LEU A 1 101 ? -16.641 3.058 7.337 1.00 92.38 101 LEU A CA 1
ATOM 828 C C . LEU A 1 101 ? -16.469 3.809 6.009 1.00 92.38 101 LEU A C 1
ATOM 830 O O . LEU A 1 101 ? -15.831 3.277 5.103 1.00 92.38 101 LEU A O 1
ATOM 834 N N . SER A 1 102 ? -16.973 5.043 5.883 1.00 92.62 102 SER A N 1
ATOM 835 C CA . SER A 1 102 ? -16.703 5.853 4.686 1.00 92.62 102 SER A CA 1
ATOM 836 C C . SER A 1 102 ? -15.211 6.149 4.536 1.00 92.62 102 SER A C 1
ATOM 838 O O . SER A 1 102 ? -14.651 5.856 3.488 1.00 92.62 102 SER A O 1
ATOM 840 N N . VAL A 1 103 ? -14.539 6.588 5.607 1.00 94.75 103 VAL A N 1
ATOM 841 C CA . VAL A 1 103 ? -13.088 6.856 5.581 1.00 94.75 103 VAL A CA 1
ATOM 842 C C . VAL A 1 103 ? -12.287 5.602 5.209 1.00 94.75 103 VAL A C 1
ATOM 844 O O . VAL A 1 103 ? -11.354 5.670 4.414 1.00 94.75 103 VAL A O 1
ATOM 847 N N . LEU A 1 104 ? -12.662 4.435 5.741 1.00 95.56 104 LEU A N 1
ATOM 848 C CA . LEU A 1 104 ? -12.015 3.166 5.393 1.00 95.56 104 LEU A CA 1
ATOM 849 C C . LEU A 1 104 ? -12.236 2.763 3.930 1.00 95.56 104 LEU A C 1
ATOM 851 O O . LEU A 1 104 ? -11.350 2.153 3.330 1.00 95.56 104 LEU A O 1
ATOM 855 N N . ARG A 1 105 ? -13.401 3.071 3.346 1.00 95.75 105 ARG A N 1
ATOM 856 C CA . ARG A 1 105 ? -13.660 2.828 1.919 1.00 95.75 105 ARG A CA 1
ATOM 857 C C . ARG A 1 105 ? -12.80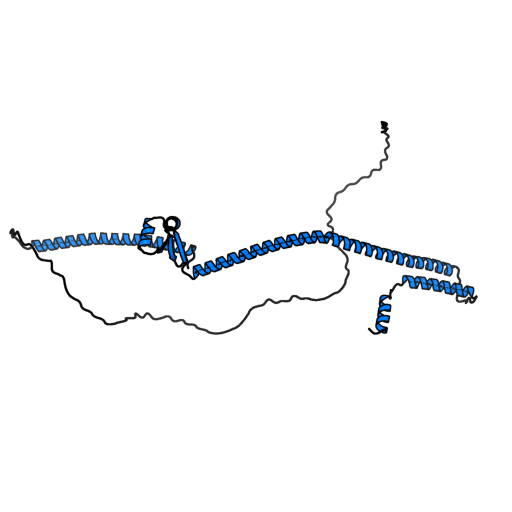1 3.727 1.042 1.00 95.75 105 ARG A C 1
ATOM 859 O O . ARG A 1 105 ? -12.189 3.203 0.116 1.00 95.75 105 ARG A O 1
ATOM 866 N N . ASP A 1 106 ? -12.708 5.008 1.378 1.00 96.56 106 ASP A N 1
ATOM 867 C CA . ASP A 1 106 ? -11.891 5.972 0.638 1.00 96.56 106 ASP A CA 1
ATOM 868 C C . ASP A 1 106 ? -10.411 5.560 0.675 1.00 96.56 106 ASP A C 1
ATOM 870 O O . ASP A 1 106 ? -9.754 5.477 -0.361 1.00 96.56 106 ASP A O 1
ATOM 874 N N . LEU A 1 107 ? -9.904 5.180 1.856 1.00 97.31 107 LEU A N 1
ATOM 875 C CA . LEU A 1 107 ? -8.531 4.689 2.006 1.00 97.31 107 LEU A CA 1
ATOM 876 C C . LEU A 1 107 ? -8.289 3.403 1.205 1.00 97.31 107 LEU A C 1
ATOM 878 O O . LEU A 1 107 ? -7.228 3.227 0.609 1.00 97.31 107 LEU A O 1
ATOM 882 N N . ARG A 1 108 ? -9.265 2.487 1.180 1.00 97.44 108 ARG A N 1
ATOM 883 C CA . ARG A 1 108 ? -9.174 1.261 0.379 1.00 97.44 108 ARG A CA 1
ATOM 884 C C . ARG A 1 108 ? -9.095 1.575 -1.115 1.00 97.44 108 ARG A C 1
ATOM 886 O O . ARG A 1 108 ? -8.328 0.917 -1.812 1.00 97.44 108 ARG A O 1
ATOM 893 N N . GLU A 1 109 ? -9.899 2.514 -1.603 1.00 97.75 109 GLU A N 1
ATOM 894 C CA . GLU A 1 109 ? -9.903 2.919 -3.012 1.00 97.75 109 GLU A CA 1
ATOM 895 C C . GLU A 1 109 ? -8.567 3.559 -3.403 1.00 97.75 109 GLU A C 1
ATOM 897 O O . GLU A 1 109 ? -7.952 3.148 -4.385 1.00 97.75 109 GLU A O 1
ATOM 902 N N . GLU A 1 110 ? -8.051 4.462 -2.570 1.00 97.88 110 GLU A N 1
ATOM 903 C CA . GLU A 1 110 ? -6.741 5.085 -2.770 1.00 97.88 110 GLU A CA 1
ATOM 904 C C . GLU A 1 110 ? -5.604 4.047 -2.792 1.00 97.88 110 GLU A C 1
ATOM 906 O O . GLU A 1 110 ? -4.670 4.127 -3.594 1.00 97.88 110 GLU A O 1
ATOM 911 N N . LEU A 1 111 ? -5.673 3.042 -1.916 1.00 97.69 111 LEU A N 1
ATOM 912 C CA . LEU A 1 111 ? -4.669 1.983 -1.842 1.00 97.69 111 LEU A CA 1
ATOM 913 C C . LEU A 1 111 ? -4.757 1.023 -3.036 1.00 97.69 111 LEU A C 1
ATOM 915 O O . LEU A 1 111 ? -3.721 0.572 -3.524 1.00 97.69 111 LEU A O 1
ATOM 919 N N . ALA A 1 112 ? -5.964 0.753 -3.538 1.00 97.88 112 ALA A N 1
ATOM 920 C CA . ALA A 1 112 ? -6.167 -0.007 -4.766 1.00 97.88 112 ALA A CA 1
ATOM 921 C C . ALA A 1 112 ? -5.576 0.730 -5.976 1.00 97.88 112 ALA A C 1
ATOM 923 O O . ALA A 1 112 ? -4.789 0.142 -6.710 1.00 97.88 112 ALA A O 1
ATOM 924 N N . GLU A 1 113 ? -5.842 2.032 -6.118 1.00 97.88 113 GLU A N 1
ATOM 925 C CA . GLU A 1 113 ? -5.287 2.836 -7.213 1.00 97.88 113 GLU A CA 1
ATOM 926 C C . GLU A 1 113 ? -3.750 2.870 -7.179 1.00 97.88 113 GLU A C 1
ATOM 928 O O . GLU A 1 113 ? -3.085 2.743 -8.209 1.00 97.88 113 GLU A O 1
ATOM 933 N N . ARG A 1 114 ? -3.155 3.010 -5.987 1.00 97.44 114 ARG A N 1
ATOM 934 C CA . ARG A 1 114 ? -1.694 2.934 -5.831 1.00 97.44 114 ARG A CA 1
ATOM 935 C C . ARG A 1 114 ? -1.139 1.577 -6.244 1.00 97.44 114 ARG A C 1
ATOM 937 O O . ARG A 1 114 ? -0.095 1.534 -6.891 1.00 97.44 114 ARG A O 1
ATOM 944 N N . ASN A 1 115 ? -1.813 0.496 -5.866 1.00 97.56 115 ASN A N 1
ATOM 945 C CA . ASN A 1 115 ? -1.381 -0.851 -6.214 1.00 97.56 115 ASN A CA 1
ATOM 946 C C . ASN A 1 115 ? -1.478 -1.094 -7.727 1.00 97.56 115 ASN A C 1
ATOM 948 O O . ASN A 1 115 ? -0.542 -1.623 -8.315 1.00 97.56 115 ASN A O 1
ATOM 952 N N . ASP A 1 116 ? -2.540 -0.615 -8.374 1.00 97.88 116 ASP A N 1
ATOM 953 C CA . ASP A 1 116 ? -2.697 -0.710 -9.828 1.00 97.88 116 ASP A CA 1
ATOM 954 C C . ASP A 1 116 ? -1.578 0.039 -10.564 1.00 97.88 116 ASP A C 1
ATOM 956 O O . ASP A 1 116 ? -0.986 -0.488 -11.504 1.00 97.88 116 ASP A O 1
ATOM 960 N N . ARG A 1 117 ? -1.214 1.243 -10.100 1.00 97.50 117 ARG A N 1
ATOM 961 C CA . ARG A 1 117 ? -0.076 1.998 -10.658 1.00 97.50 117 ARG A CA 1
ATOM 962 C C . ARG A 1 117 ? 1.251 1.268 -10.469 1.00 97.50 117 ARG A C 1
ATOM 964 O O . ARG A 1 117 ? 2.078 1.267 -11.376 1.00 97.50 117 ARG A O 1
ATOM 971 N N . LEU A 1 118 ? 1.463 0.663 -9.301 1.00 97.69 118 LEU A N 1
ATOM 972 C CA . LEU A 1 118 ? 2.668 -0.117 -9.025 1.00 97.69 118 LEU A CA 1
ATOM 973 C C . LEU A 1 118 ? 2.729 -1.358 -9.921 1.00 97.69 118 LEU A C 1
ATOM 975 O O . LEU A 1 118 ? 3.781 -1.672 -10.471 1.00 97.69 118 LEU A O 1
ATOM 979 N N . HIS A 1 119 ? 1.597 -2.033 -10.105 1.00 97.25 119 HIS A N 1
ATOM 980 C CA . HIS A 1 119 ? 1.495 -3.182 -10.988 1.00 97.25 119 HIS A CA 1
ATOM 981 C C . HIS A 1 119 ? 1.785 -2.799 -12.440 1.00 97.25 119 HIS A C 1
ATOM 983 O O . HIS A 1 119 ? 2.574 -3.475 -13.091 1.00 97.25 119 HIS A O 1
ATOM 989 N N . GLN A 1 120 ? 1.237 -1.677 -12.916 1.00 97.50 120 GLN A N 1
ATOM 990 C CA . GLN A 1 120 ? 1.541 -1.165 -14.251 1.00 97.50 120 GLN A CA 1
ATOM 991 C C . GLN A 1 120 ? 3.032 -0.857 -14.412 1.00 97.50 120 GLN A C 1
ATOM 993 O O . GLN A 1 120 ? 3.631 -1.277 -15.391 1.00 97.50 120 GLN A O 1
ATOM 998 N N . LEU A 1 121 ? 3.659 -0.207 -13.428 1.00 97.12 121 LEU A N 1
ATOM 999 C CA . LEU A 1 121 ? 5.098 0.065 -13.462 1.00 97.12 121 LEU A CA 1
ATOM 1000 C C . LEU A 1 121 ? 5.931 -1.226 -13.495 1.00 97.12 121 LEU A C 1
ATOM 1002 O O . LEU A 1 121 ? 6.950 -1.286 -14.176 1.00 97.12 121 LEU A O 1
ATOM 1006 N N . HIS A 1 122 ? 5.502 -2.272 -12.788 1.00 97.31 122 HIS A N 1
ATOM 1007 C CA . HIS A 1 122 ? 6.149 -3.579 -12.872 1.00 97.31 122 HIS A CA 1
ATOM 1008 C C . HIS A 1 122 ? 6.017 -4.216 -14.256 1.00 97.31 122 HIS A C 1
ATOM 1010 O O . HIS A 1 122 ? 6.988 -4.809 -14.723 1.00 97.31 122 HIS A O 1
ATOM 1016 N N . LEU A 1 123 ? 4.856 -4.088 -14.903 1.00 97.12 123 LEU A N 1
ATOM 1017 C CA . LEU A 1 123 ? 4.667 -4.543 -16.281 1.00 97.12 123 LEU A CA 1
ATOM 1018 C C . LEU A 1 123 ? 5.555 -3.751 -17.244 1.00 97.12 123 LEU A C 1
ATOM 1020 O O . LEU A 1 123 ? 6.281 -4.360 -18.016 1.00 97.12 123 LEU A O 1
ATOM 1024 N N . ASP A 1 124 ? 5.603 -2.424 -17.119 1.00 97.00 124 ASP A N 1
ATOM 1025 C CA . ASP A 1 124 ? 6.445 -1.572 -17.966 1.00 97.00 124 ASP A CA 1
ATOM 1026 C C . ASP A 1 124 ? 7.942 -1.927 -17.823 1.00 97.00 124 ASP A C 1
ATOM 1028 O O . ASP A 1 124 ? 8.683 -1.948 -18.805 1.00 97.00 124 ASP A O 1
ATOM 1032 N N . ILE A 1 125 ? 8.402 -2.247 -16.605 1.00 96.75 125 ILE A N 1
ATOM 1033 C CA . ILE A 1 125 ? 9.774 -2.726 -16.364 1.00 96.75 125 ILE A CA 1
ATOM 1034 C C . ILE A 1 125 ? 9.993 -4.114 -16.973 1.00 96.75 125 ILE A C 1
ATOM 1036 O O . ILE A 1 125 ? 11.071 -4.380 -17.503 1.00 96.75 125 ILE A O 1
ATOM 1040 N N . ALA A 1 126 ? 9.011 -5.010 -16.877 1.00 96.38 126 ALA A N 1
ATOM 1041 C CA . ALA A 1 126 ? 9.106 -6.340 -17.468 1.00 96.38 126 ALA A CA 1
ATOM 1042 C C . ALA A 1 126 ? 9.207 -6.255 -1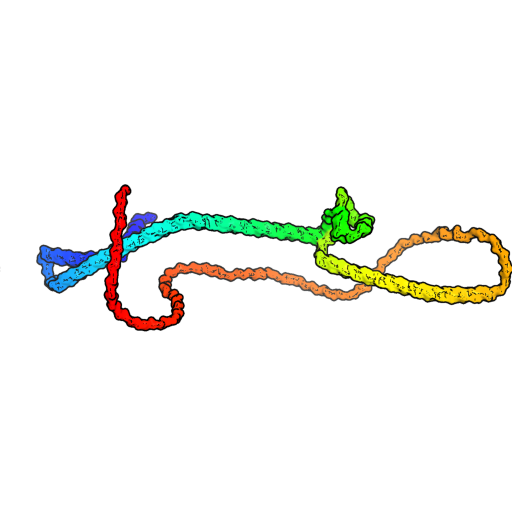8.997 1.00 96.38 126 ALA A C 1
ATOM 1044 O O . ALA A 1 126 ? 10.120 -6.855 -19.561 1.00 96.38 126 ALA A O 1
ATOM 1045 N N . ASP A 1 127 ? 8.358 -5.444 -19.631 1.00 95.88 127 ASP A N 1
ATOM 1046 C CA . ASP A 1 127 ? 8.369 -5.191 -21.073 1.00 95.88 127 ASP A CA 1
ATOM 1047 C C . ASP A 1 127 ? 9.703 -4.564 -21.509 1.00 95.88 127 ASP A C 1
ATOM 1049 O O . ASP A 1 127 ? 10.325 -5.014 -22.471 1.00 95.88 127 ASP A O 1
ATOM 1053 N N . PHE A 1 128 ? 10.204 -3.575 -20.759 1.00 94.75 128 PHE A N 1
ATOM 1054 C CA . PHE A 1 128 ? 11.507 -2.960 -21.025 1.00 94.75 128 PHE A CA 1
ATOM 1055 C C . PHE A 1 128 ? 12.664 -3.960 -20.903 1.00 94.75 128 PHE A C 1
ATOM 1057 O O . PHE A 1 128 ? 13.595 -3.944 -21.711 1.00 94.75 128 PHE A O 1
ATOM 1064 N N . ASN A 1 129 ? 12.630 -4.830 -19.893 1.00 93.81 129 ASN A N 1
ATOM 1065 C CA . ASN A 1 129 ? 13.648 -5.858 -19.709 1.00 93.81 129 ASN A CA 1
ATOM 1066 C C . ASN A 1 129 ? 13.576 -6.913 -20.815 1.00 93.81 129 ASN A C 1
ATOM 1068 O O . ASN A 1 129 ? 14.619 -7.335 -21.308 1.00 93.81 129 ASN A O 1
ATOM 1072 N N . GLU A 1 130 ? 12.376 -7.320 -21.228 1.00 92.88 130 GLU A N 1
ATOM 1073 C CA . GLU A 1 130 ? 12.184 -8.241 -22.348 1.00 92.88 130 GLU A CA 1
ATOM 1074 C C . GLU A 1 130 ? 12.731 -7.641 -23.647 1.00 92.88 130 GLU A C 1
ATOM 1076 O O . GLU A 1 130 ? 13.517 -8.292 -24.339 1.00 92.88 130 GLU A O 1
ATOM 1081 N N . GLU A 1 131 ? 12.402 -6.380 -23.944 1.00 88.19 131 GLU A N 1
ATOM 1082 C CA . GLU A 1 131 ? 12.937 -5.672 -25.107 1.00 88.19 131 GLU A CA 1
ATOM 1083 C C . GLU A 1 131 ? 14.463 -5.540 -25.024 1.00 88.19 131 GLU A C 1
ATOM 1085 O O . GLU A 1 131 ? 15.160 -5.834 -25.994 1.00 88.19 131 GLU A O 1
ATOM 1090 N N . SER A 1 132 ? 15.009 -5.193 -23.857 1.00 87.69 132 SER A N 1
ATOM 1091 C CA . SER A 1 132 ? 16.460 -5.094 -23.640 1.00 87.69 132 SER A CA 1
ATOM 1092 C C . SER A 1 132 ? 17.172 -6.430 -23.866 1.00 87.69 132 SER A C 1
ATOM 1094 O O . SER A 1 132 ? 18.223 -6.478 -24.506 1.00 87.69 132 SER A O 1
ATOM 1096 N N . VAL A 1 133 ? 16.593 -7.536 -23.385 1.00 88.06 133 VAL A N 1
ATOM 1097 C CA . VAL A 1 133 ? 17.110 -8.886 -23.640 1.00 88.06 133 VAL A CA 1
ATOM 1098 C C . VAL A 1 133 ? 17.014 -9.217 -25.126 1.00 88.06 133 VAL A C 1
ATOM 1100 O O . VAL A 1 133 ? 17.974 -9.742 -25.686 1.00 88.06 133 VAL A O 1
ATOM 1103 N N . HIS A 1 134 ? 15.902 -8.890 -25.787 1.00 87.19 134 HIS A N 1
ATOM 1104 C CA . HIS A 1 134 ? 15.731 -9.116 -27.220 1.00 87.19 134 HIS A CA 1
ATOM 1105 C C . HIS A 1 134 ? 16.780 -8.353 -28.043 1.00 87.19 134 HIS A C 1
ATOM 1107 O O . HIS A 1 134 ? 17.414 -8.954 -28.909 1.00 87.19 134 HIS A O 1
ATOM 1113 N N . LEU A 1 135 ? 17.022 -7.073 -27.739 1.00 84.06 135 LEU A N 1
ATOM 1114 C CA . LEU A 1 135 ? 18.057 -6.256 -28.386 1.00 84.06 135 LEU A CA 1
ATOM 1115 C C . LEU A 1 135 ? 19.462 -6.852 -28.207 1.00 84.06 135 LEU A C 1
ATOM 1117 O O . LEU A 1 135 ? 20.250 -6.853 -29.149 1.00 84.06 135 LEU A O 1
ATOM 1121 N N . ASN A 1 136 ? 19.757 -7.410 -27.029 1.00 83.38 136 ASN A N 1
ATOM 1122 C CA . ASN A 1 136 ? 21.067 -7.991 -26.726 1.00 83.38 136 ASN A CA 1
ATOM 1123 C C . ASN A 1 136 ? 21.267 -9.419 -27.275 1.00 83.38 136 ASN A C 1
ATOM 1125 O O . ASN A 1 136 ? 22.377 -9.938 -27.275 1.00 83.38 136 ASN A O 1
ATOM 1129 N N . THR A 1 137 ? 20.205 -10.098 -27.712 1.00 83.19 137 THR A N 1
ATOM 1130 C CA . THR A 1 137 ? 20.282 -11.513 -28.128 1.00 83.19 137 THR A CA 1
ATOM 1131 C C . THR A 1 137 ? 19.956 -11.737 -29.598 1.00 83.19 137 THR A C 1
ATOM 1133 O O . THR A 1 137 ? 20.429 -12.710 -30.182 1.00 83.19 137 THR A O 1
ATOM 1136 N N . HIS A 1 138 ? 19.172 -10.853 -30.212 1.00 83.25 138 HIS A N 1
ATOM 1137 C CA . HIS A 1 138 ? 18.678 -11.021 -31.573 1.00 83.25 138 HIS A CA 1
ATOM 1138 C C . HIS A 1 138 ? 19.008 -9.804 -32.438 1.00 83.25 138 HIS A C 1
ATOM 1140 O O . HIS A 1 138 ? 18.937 -8.655 -32.001 1.00 83.25 138 HIS A O 1
ATOM 1146 N N . SER A 1 139 ? 19.299 -10.049 -33.718 1.00 82.38 139 SER A N 1
ATOM 1147 C CA . SER A 1 139 ? 19.427 -8.970 -34.696 1.00 82.38 139 SER A CA 1
ATOM 1148 C C . SER A 1 139 ? 18.093 -8.226 -34.816 1.00 82.38 139 SER A C 1
ATOM 1150 O O . SER A 1 139 ? 17.039 -8.813 -35.081 1.00 82.38 139 SER A O 1
ATOM 1152 N N . THR A 1 140 ? 18.133 -6.910 -34.654 1.00 80.88 140 THR A N 1
ATOM 1153 C CA . THR A 1 140 ? 16.947 -6.058 -34.668 1.00 80.88 140 THR A CA 1
ATOM 1154 C C . THR A 1 140 ? 16.672 -5.576 -36.085 1.00 80.88 140 THR A C 1
ATOM 1156 O O . THR A 1 140 ? 17.575 -5.198 -36.831 1.00 80.88 140 THR A O 1
ATOM 1159 N N . THR A 1 141 ? 15.402 -5.614 -36.493 1.00 83.75 141 THR A N 1
ATOM 1160 C CA . THR A 1 141 ? 14.990 -5.138 -37.818 1.00 83.75 141 THR A CA 1
ATOM 1161 C C . THR A 1 141 ? 14.335 -3.772 -37.704 1.00 83.75 141 THR A C 1
ATOM 1163 O O . THR A 1 141 ? 13.172 -3.677 -37.314 1.00 83.75 141 THR A O 1
ATOM 1166 N N . LEU A 1 142 ? 15.039 -2.721 -38.120 1.00 84.62 142 LEU A N 1
ATOM 1167 C CA . LEU A 1 142 ? 14.476 -1.377 -38.200 1.00 84.62 142 LEU A CA 1
ATOM 1168 C C . LEU A 1 142 ? 13.848 -1.151 -39.580 1.00 84.62 142 LEU A C 1
ATOM 1170 O O . LEU A 1 142 ? 14.469 -1.433 -40.606 1.00 84.62 142 LEU A O 1
ATOM 1174 N N . LYS A 1 143 ? 12.608 -0.650 -39.617 1.00 87.62 143 LYS A N 1
ATOM 1175 C CA . LYS A 1 143 ? 11.861 -0.350 -40.850 1.00 87.62 143 LYS A CA 1
ATOM 1176 C C . LYS A 1 143 ? 11.446 1.115 -40.856 1.00 87.62 143 LYS A C 1
ATOM 1178 O O . LYS A 1 143 ? 10.559 1.495 -40.100 1.00 87.62 143 LYS A O 1
ATOM 1183 N N . CYS A 1 144 ? 12.033 1.900 -41.753 1.00 86.00 144 CYS A N 1
ATOM 1184 C CA . CYS A 1 144 ? 11.732 3.326 -41.888 1.00 86.00 144 CYS A CA 1
ATOM 1185 C C . CYS A 1 144 ? 11.637 3.742 -43.361 1.00 86.00 144 CYS A C 1
ATOM 1187 O O . CYS A 1 144 ? 12.056 3.022 -44.277 1.00 86.00 144 CYS A O 1
ATOM 1189 N N . THR A 1 145 ? 11.050 4.910 -43.600 1.00 87.56 145 THR A N 1
ATOM 1190 C CA . THR A 1 145 ? 10.968 5.532 -44.929 1.00 87.56 145 THR A CA 1
ATOM 1191 C C . THR A 1 145 ? 12.314 6.132 -45.349 1.00 87.56 145 THR A C 1
ATOM 1193 O O . THR A 1 145 ? 13.152 6.446 -44.503 1.00 87.56 145 THR A O 1
ATOM 1196 N N . LYS A 1 146 ? 12.537 6.344 -46.659 1.00 83.69 146 LYS A N 1
ATOM 1197 C CA . LYS A 1 146 ? 13.767 7.002 -47.163 1.00 83.69 146 LYS A CA 1
ATOM 1198 C C . LYS A 1 146 ? 14.011 8.357 -46.481 1.00 83.69 146 LYS A C 1
ATOM 1200 O O . LYS A 1 146 ? 15.137 8.651 -46.101 1.00 83.69 146 LYS A O 1
ATOM 1205 N N . SER A 1 147 ? 12.960 9.155 -46.277 1.00 83.75 147 SER A N 1
ATOM 1206 C CA . SER A 1 147 ? 13.063 10.455 -45.603 1.00 83.75 147 SER A CA 1
ATOM 1207 C C . SER A 1 147 ? 13.501 10.348 -44.144 1.00 83.75 147 SER A C 1
ATOM 1209 O O . SER A 1 147 ? 14.282 11.173 -43.691 1.00 83.75 147 SER A O 1
ATOM 1211 N N . GLU A 1 148 ? 13.026 9.345 -43.405 1.00 86.12 148 GLU A N 1
ATOM 1212 C CA . GLU A 1 148 ? 13.417 9.147 -42.003 1.00 86.12 148 GLU A CA 1
ATOM 1213 C C . GLU A 1 148 ? 14.864 8.670 -41.888 1.00 86.12 148 GLU A C 1
ATOM 1215 O O . GLU A 1 148 ? 15.597 9.161 -41.036 1.00 86.12 148 GLU A O 1
ATOM 1220 N N . TRP A 1 149 ? 15.307 7.782 -42.784 1.00 86.81 149 TRP A N 1
ATOM 1221 C CA . TRP A 1 149 ? 16.705 7.356 -42.839 1.00 86.81 149 TRP A CA 1
ATOM 1222 C C . TRP A 1 149 ? 17.652 8.517 -43.145 1.00 86.81 149 TRP A C 1
ATOM 1224 O O . TRP A 1 149 ? 18.682 8.643 -42.489 1.00 86.81 149 TRP A O 1
ATOM 1234 N N . ILE A 1 150 ? 17.295 9.387 -44.093 1.00 84.19 150 ILE A N 1
ATOM 1235 C CA . ILE A 1 150 ? 18.101 10.569 -44.428 1.00 84.19 150 ILE A CA 1
ATOM 1236 C C . ILE A 1 150 ? 18.107 11.567 -43.260 1.00 84.19 150 ILE A C 1
ATOM 1238 O O . ILE A 1 150 ? 19.155 12.006 -42.807 1.00 84.19 150 ILE A O 1
ATOM 1242 N N . ASN A 1 151 ? 16.948 11.881 -42.687 1.00 83.06 151 ASN A N 1
ATOM 1243 C CA . ASN A 1 151 ? 16.888 12.906 -41.645 1.00 83.06 151 ASN A CA 1
ATOM 1244 C C . ASN A 1 151 ? 17.522 12.473 -40.314 1.00 83.06 151 ASN A C 1
ATOM 1246 O O . ASN A 1 151 ? 18.090 13.314 -39.621 1.00 83.06 151 ASN A O 1
ATOM 1250 N N . ASN A 1 152 ? 17.413 11.193 -39.942 1.00 79.62 152 ASN A N 1
ATOM 1251 C CA . ASN A 1 152 ? 17.831 10.725 -38.617 1.00 79.62 152 ASN A CA 1
ATOM 1252 C C . ASN A 1 152 ? 19.206 10.048 -38.606 1.00 79.62 152 ASN A C 1
ATOM 1254 O O . ASN A 1 152 ? 19.844 10.009 -37.557 1.00 79.62 152 ASN A O 1
ATOM 1258 N N . VAL A 1 153 ? 19.652 9.484 -39.734 1.00 77.75 153 VAL A N 1
ATOM 1259 C CA . VAL A 1 153 ? 20.852 8.627 -39.780 1.00 77.75 153 VAL A CA 1
ATOM 1260 C C . VAL A 1 153 ? 21.844 9.081 -40.850 1.00 77.75 153 VAL A C 1
ATOM 1262 O O . VAL A 1 153 ? 23.050 9.084 -40.612 1.00 77.75 153 VAL A O 1
ATOM 1265 N N . LEU A 1 154 ? 21.358 9.461 -42.031 1.00 77.19 154 LEU A N 1
ATOM 1266 C CA . LEU A 1 154 ? 22.179 9.724 -43.208 1.00 77.19 154 LEU A CA 1
ATOM 1267 C C . LEU A 1 154 ? 22.035 11.179 -43.639 1.00 77.19 154 LEU A C 1
ATOM 1269 O O . LEU A 1 154 ? 21.205 11.490 -44.479 1.00 77.19 154 LEU A O 1
ATOM 1273 N N . GLU A 1 155 ? 22.903 12.048 -43.123 1.00 76.06 155 GLU A N 1
ATOM 1274 C CA . GLU A 1 155 ? 22.911 13.503 -43.370 1.00 76.06 155 GLU A CA 1
ATOM 1275 C C . GLU A 1 155 ? 22.880 13.924 -44.865 1.00 76.06 155 GLU A C 1
ATOM 1277 O O . GLU A 1 155 ? 22.631 15.092 -45.161 1.00 76.06 155 GLU A O 1
ATOM 1282 N N . ASP A 1 156 ? 23.113 13.001 -45.810 1.00 81.69 156 ASP A N 1
ATOM 1283 C CA . ASP A 1 156 ? 23.099 13.237 -47.257 1.00 81.69 156 ASP A CA 1
ATOM 1284 C C . ASP A 1 156 ? 22.412 12.099 -48.047 1.00 81.69 156 ASP A C 1
ATOM 1286 O O . ASP A 1 156 ? 22.626 10.907 -47.798 1.00 81.69 156 ASP A O 1
ATOM 1290 N N . GLU A 1 157 ? 21.647 12.471 -49.078 1.00 80.69 157 GLU A N 1
ATOM 1291 C CA . GLU A 1 157 ? 20.939 11.557 -49.982 1.00 80.69 157 GLU A CA 1
ATOM 1292 C C . GLU A 1 157 ? 21.912 10.687 -50.797 1.00 80.69 157 GLU A C 1
ATOM 1294 O O . GLU A 1 157 ? 21.646 9.505 -51.027 1.00 80.69 157 GLU A O 1
ATOM 1299 N N . ALA A 1 158 ? 23.096 11.210 -51.137 1.00 80.19 158 ALA A N 1
ATOM 1300 C CA . ALA A 1 158 ? 24.118 10.438 -51.846 1.00 80.19 158 ALA A CA 1
ATOM 1301 C C . ALA A 1 158 ? 24.671 9.266 -51.011 1.00 80.19 158 ALA A C 1
ATOM 1303 O O . ALA A 1 158 ? 25.155 8.276 -51.566 1.00 80.19 158 ALA A O 1
ATOM 1304 N N . SER A 1 159 ? 24.604 9.355 -49.679 1.00 80.56 159 SER A N 1
ATOM 1305 C CA . SER A 1 159 ? 24.997 8.262 -48.782 1.00 80.56 159 SER A CA 1
ATOM 1306 C C . SER A 1 159 ? 23.930 7.168 -48.736 1.00 80.56 159 SER A C 1
ATOM 1308 O O . SER A 1 159 ? 24.267 5.985 -48.692 1.00 80.56 159 SER A O 1
ATOM 1310 N N . PHE A 1 160 ? 22.653 7.549 -48.827 1.00 81.88 160 PHE A N 1
ATOM 1311 C CA . PHE A 1 160 ? 21.542 6.604 -48.928 1.00 81.88 160 PHE A CA 1
ATOM 1312 C C . PHE A 1 160 ? 21.622 5.772 -50.212 1.00 81.88 160 PHE A C 1
ATOM 1314 O O . PHE A 1 160 ? 21.533 4.545 -50.156 1.00 81.88 160 PHE A O 1
ATOM 1321 N N . ASP A 1 161 ? 21.854 6.415 -51.358 1.00 82.38 161 ASP A N 1
ATOM 1322 C CA . ASP A 1 161 ? 21.918 5.719 -52.647 1.00 82.38 161 ASP A CA 1
ATOM 1323 C C . ASP A 1 161 ? 23.122 4.755 -52.720 1.00 82.38 161 ASP A C 1
ATOM 1325 O O . ASP A 1 161 ? 22.991 3.642 -53.231 1.00 82.38 161 ASP A O 1
ATOM 1329 N N . LYS A 1 162 ? 24.264 5.113 -52.110 1.00 83.81 162 LYS A N 1
ATOM 1330 C CA . LYS A 1 162 ? 25.414 4.202 -51.950 1.00 83.81 162 LYS A CA 1
ATOM 1331 C C . LYS A 1 162 ? 25.072 2.993 -51.081 1.00 83.81 162 LYS A C 1
ATOM 1333 O O . LYS A 1 162 ? 25.382 1.865 -51.446 1.00 83.81 162 LYS A O 1
ATOM 1338 N N . LEU A 1 163 ? 24.420 3.192 -49.937 1.00 81.50 163 LEU A N 1
ATOM 1339 C CA . LEU A 1 163 ? 24.029 2.090 -49.046 1.00 81.50 163 LEU A CA 1
ATOM 1340 C C . LEU A 1 163 ? 22.964 1.173 -49.669 1.00 81.50 163 LEU A C 1
ATOM 1342 O O . LEU A 1 163 ? 22.922 -0.024 -49.370 1.00 81.50 163 LEU A O 1
ATOM 1346 N N . LEU A 1 164 ? 22.139 1.710 -50.570 1.00 84.19 164 LEU A N 1
ATOM 1347 C CA . LEU A 1 164 ? 21.228 0.926 -51.398 1.00 84.19 164 LEU A CA 1
ATOM 1348 C C . LEU A 1 164 ? 21.993 0.076 -52.429 1.00 84.19 164 LEU A C 1
ATOM 1350 O O . LEU A 1 164 ? 21.671 -1.099 -52.606 1.00 84.19 164 LEU A O 1
ATOM 1354 N N . GLU A 1 165 ? 23.031 0.630 -53.062 1.00 86.25 165 GLU A N 1
ATOM 1355 C CA . GLU A 1 165 ? 23.918 -0.095 -53.985 1.00 86.25 165 GLU A CA 1
ATOM 1356 C C . GLU A 1 165 ? 24.689 -1.224 -53.277 1.00 86.25 165 GLU A C 1
ATOM 1358 O O . GLU A 1 165 ? 24.738 -2.352 -53.774 1.00 86.25 165 GLU A O 1
ATOM 1363 N N . TYR A 1 166 ? 25.187 -0.966 -52.062 1.00 82.56 166 TYR A N 1
ATOM 1364 C CA . TYR A 1 166 ? 25.848 -1.960 -51.206 1.00 82.56 166 TYR A CA 1
ATOM 1365 C C . TYR A 1 166 ? 24.890 -2.997 -50.585 1.00 82.56 166 TYR A C 1
ATOM 1367 O O . TYR A 1 166 ? 25.333 -3.861 -49.832 1.00 82.56 166 TYR A O 1
ATOM 1375 N N . ARG A 1 167 ? 23.589 -2.961 -50.918 1.00 78.69 167 ARG A N 1
ATOM 1376 C CA . ARG A 1 167 ? 22.545 -3.894 -50.439 1.00 78.69 167 ARG A CA 1
ATOM 1377 C C . ARG A 1 167 ? 22.374 -3.941 -48.917 1.00 78.69 167 ARG A C 1
ATOM 1379 O O . ARG A 1 167 ? 21.871 -4.934 -48.389 1.00 78.69 167 ARG A O 1
ATOM 1386 N N . VAL A 1 168 ? 22.741 -2.866 -48.225 1.00 79.44 168 VAL A N 1
ATOM 1387 C CA . VAL A 1 168 ? 22.505 -2.721 -46.781 1.00 79.44 168 VAL A CA 1
ATOM 1388 C C . VAL A 1 168 ? 21.011 -2.520 -46.521 1.00 79.44 168 VAL A C 1
ATOM 1390 O O . VAL A 1 168 ? 20.427 -3.157 -45.646 1.00 79.44 168 VAL A O 1
ATOM 1393 N N . PHE A 1 169 ? 20.355 -1.707 -47.352 1.00 83.38 169 PHE A N 1
ATOM 1394 C CA . PHE A 1 169 ? 18.908 -1.523 -47.311 1.00 83.38 169 PHE A CA 1
ATOM 1395 C C . PHE A 1 169 ? 18.176 -2.591 -48.129 1.00 83.38 169 PHE A C 1
ATOM 1397 O O . PHE A 1 169 ? 18.390 -2.726 -49.336 1.00 83.38 169 PHE A O 1
ATOM 1404 N N . LYS A 1 170 ? 17.235 -3.303 -47.498 1.00 84.06 170 LYS A N 1
ATOM 1405 C CA . LYS A 1 170 ? 16.304 -4.208 -48.189 1.00 84.06 170 LYS A CA 1
ATOM 1406 C C . LYS A 1 170 ? 14.955 -3.503 -48.396 1.00 84.06 170 LYS A C 1
ATOM 1408 O O . LYS A 1 170 ? 14.342 -3.092 -47.410 1.00 84.06 170 LYS A O 1
ATOM 1413 N N . PRO A 1 171 ? 14.463 -3.337 -49.638 1.00 82.44 171 PRO A N 1
ATOM 1414 C CA . PRO A 1 171 ? 13.148 -2.749 -49.873 1.00 82.44 171 PRO A CA 1
ATOM 1415 C C . PRO A 1 171 ? 12.055 -3.747 -49.470 1.00 82.44 171 PRO A C 1
ATOM 1417 O O . PRO A 1 171 ? 11.970 -4.840 -50.024 1.00 82.44 171 PRO A O 1
ATOM 1420 N N . VAL A 1 172 ? 11.213 -3.371 -48.506 1.00 79.88 172 VAL A N 1
ATOM 1421 C CA . VAL A 1 172 ? 10.132 -4.235 -47.983 1.00 79.88 172 VAL A CA 1
ATOM 1422 C C . VAL A 1 172 ? 8.794 -3.963 -48.691 1.00 79.88 172 VAL A C 1
ATOM 1424 O O . VAL A 1 172 ? 7.890 -4.793 -48.659 1.00 79.88 172 VAL A O 1
ATOM 1427 N N . GLY A 1 173 ? 8.685 -2.829 -49.393 1.00 71.88 173 GLY A N 1
ATOM 1428 C CA . GLY A 1 173 ? 7.486 -2.377 -50.110 1.00 71.88 173 GLY A CA 1
ATOM 1429 C C . GLY A 1 173 ? 6.996 -1.014 -49.607 1.00 71.88 173 GLY A C 1
ATOM 1430 O O . GLY A 1 173 ? 7.415 -0.553 -48.552 1.00 71.88 173 GLY A O 1
ATOM 1431 N N . ASN A 1 174 ? 6.134 -0.336 -50.374 1.00 75.38 174 ASN A N 1
ATOM 1432 C CA . ASN A 1 174 ? 5.547 0.975 -50.028 1.00 75.38 174 ASN A CA 1
ATOM 1433 C C . ASN A 1 174 ? 6.553 2.102 -49.691 1.00 75.38 174 ASN A C 1
ATOM 1435 O O . ASN A 1 174 ? 6.232 3.005 -48.926 1.00 75.38 174 ASN A O 1
ATOM 1439 N N . GLY A 1 175 ? 7.767 2.071 -50.252 1.00 78.94 175 GLY A N 1
ATOM 1440 C CA . GLY A 1 175 ? 8.800 3.079 -49.959 1.00 78.94 175 GLY A CA 1
ATOM 1441 C C . GLY A 1 175 ? 9.477 2.920 -48.590 1.00 78.94 175 GLY A C 1
ATOM 1442 O O . GLY A 1 175 ? 10.180 3.831 -48.151 1.00 78.94 175 GLY A O 1
ATOM 1443 N N . LEU A 1 176 ? 9.277 1.773 -47.928 1.00 84.06 176 LEU A N 1
ATOM 1444 C CA . LEU A 1 176 ? 9.952 1.394 -46.689 1.00 84.06 176 LEU A CA 1
ATOM 1445 C C . LEU A 1 176 ? 11.193 0.549 -46.980 1.00 84.06 176 LEU A C 1
ATOM 1447 O O . LEU A 1 176 ? 11.166 -0.392 -47.786 1.00 84.06 176 LEU A O 1
ATOM 1451 N N . TYR A 1 177 ? 12.259 0.862 -46.254 1.00 85.12 177 TYR A N 1
ATOM 1452 C CA . TYR A 1 177 ? 13.537 0.171 -46.310 1.00 85.12 177 TYR A CA 1
ATOM 1453 C C . TYR A 1 177 ? 13.833 -0.419 -44.935 1.00 85.12 177 TYR A C 1
ATOM 1455 O O . TYR A 1 177 ? 13.721 0.278 -43.922 1.00 85.12 177 TYR A O 1
ATOM 1463 N N . SER A 1 178 ? 14.182 -1.707 -44.906 1.00 86.38 178 SER A N 1
ATOM 1464 C CA . SER A 1 178 ? 14.578 -2.397 -43.682 1.00 86.38 178 SER A CA 1
ATOM 1465 C C . SER A 1 178 ? 16.080 -2.593 -43.605 1.00 86.38 178 SER A C 1
ATOM 1467 O O . SER A 1 178 ? 16.686 -3.036 -44.587 1.00 86.38 178 SER A O 1
ATOM 1469 N N . VAL A 1 179 ? 16.624 -2.374 -42.416 1.00 86.56 179 VAL A N 1
ATOM 1470 C CA . VAL A 1 179 ? 17.977 -2.771 -42.028 1.00 86.56 179 VAL A CA 1
ATOM 1471 C C . VAL A 1 179 ? 17.849 -3.796 -40.913 1.00 86.56 179 VAL A C 1
ATOM 1473 O O . VAL A 1 179 ? 17.064 -3.613 -39.985 1.00 86.56 179 VAL A O 1
ATOM 1476 N N . THR A 1 180 ? 18.574 -4.899 -41.049 1.00 82.50 180 THR A N 1
ATOM 1477 C CA . THR A 1 180 ? 18.739 -5.903 -39.996 1.00 82.50 180 THR A CA 1
ATOM 1478 C C . THR A 1 180 ? 20.130 -5.708 -39.422 1.00 82.50 180 THR A C 1
ATOM 1480 O O . THR A 1 180 ? 21.097 -5.959 -40.142 1.00 82.50 180 THR A O 1
ATOM 1483 N N . GLU A 1 181 ? 20.223 -5.233 -38.187 1.00 80.75 181 GLU A N 1
ATOM 1484 C CA . GLU A 1 181 ? 21.495 -4.941 -37.526 1.00 80.75 181 GLU A CA 1
ATOM 1485 C C . GLU A 1 181 ? 21.519 -5.551 -36.127 1.00 80.75 181 GLU A C 1
ATOM 1487 O O . GLU A 1 181 ? 20.491 -5.696 -35.465 1.00 80.75 181 GLU A O 1
ATOM 1492 N N . GLU A 1 182 ? 22.704 -5.956 -35.704 1.00 81.19 182 GLU A N 1
ATOM 1493 C CA . GLU A 1 182 ? 22.963 -6.492 -34.376 1.00 81.19 182 GLU A CA 1
ATOM 1494 C C . GLU A 1 182 ? 23.369 -5.332 -33.465 1.00 81.19 182 GLU A C 1
ATOM 1496 O O . GLU A 1 182 ? 24.419 -4.725 -33.654 1.00 81.19 182 GLU A O 1
ATOM 1501 N N . LEU A 1 183 ? 22.499 -4.987 -32.512 1.00 77.44 183 LEU A N 1
ATOM 1502 C CA . LEU A 1 183 ? 22.667 -3.853 -31.597 1.00 77.44 183 LEU A CA 1
ATOM 1503 C C . LEU A 1 183 ? 23.043 -4.351 -30.195 1.00 77.44 183 LEU A C 1
ATOM 1505 O O . LEU A 1 183 ? 22.378 -4.027 -29.215 1.00 77.44 183 LEU A O 1
ATOM 1509 N N . PHE A 1 184 ? 24.084 -5.179 -30.117 1.00 75.81 184 PHE A N 1
ATOM 1510 C CA . PHE A 1 184 ? 24.549 -5.746 -28.846 1.00 75.81 184 PHE A CA 1
ATOM 1511 C C . PHE A 1 184 ? 25.243 -4.702 -27.966 1.00 75.81 184 PHE A C 1
ATOM 1513 O O . PHE A 1 184 ? 25.125 -4.729 -26.742 1.00 75.81 184 PHE A O 1
ATOM 1520 N N . ASP A 1 185 ? 25.922 -3.745 -28.596 1.00 80.75 185 ASP A N 1
ATOM 1521 C CA . ASP A 1 185 ? 26.620 -2.682 -27.886 1.00 80.75 185 ASP A CA 1
ATOM 1522 C C . ASP A 1 185 ? 25.652 -1.558 -27.497 1.00 80.75 185 ASP A C 1
ATOM 1524 O O . ASP A 1 185 ? 24.767 -1.159 -28.257 1.00 80.75 185 ASP A O 1
ATOM 1528 N N . GLY A 1 186 ? 25.841 -0.991 -26.304 1.00 80.50 186 GLY A N 1
ATOM 1529 C CA . GLY A 1 186 ? 25.026 0.129 -25.840 1.00 80.50 186 GLY A CA 1
ATOM 1530 C C . GLY A 1 186 ? 25.237 1.391 -26.686 1.00 80.50 186 GLY A C 1
ATOM 1531 O O . GLY A 1 186 ? 26.335 1.664 -27.172 1.00 80.50 186 GLY A O 1
ATOM 1532 N N . GLU A 1 187 ? 24.210 2.239 -26.799 1.00 83.69 187 GLU A N 1
ATOM 1533 C CA . GLU A 1 187 ? 24.254 3.471 -27.611 1.00 83.69 187 GLU A CA 1
ATOM 1534 C C . GLU A 1 187 ? 25.465 4.368 -27.277 1.00 83.69 187 GLU A C 1
ATOM 1536 O O . GLU A 1 187 ? 26.090 4.968 -28.157 1.00 83.69 187 GLU A O 1
ATOM 1541 N N . ILE A 1 188 ? 25.818 4.463 -25.993 1.00 84.56 188 ILE A N 1
ATOM 1542 C CA . ILE A 1 188 ? 26.947 5.272 -25.516 1.00 84.56 188 ILE A CA 1
ATOM 1543 C C . ILE A 1 188 ? 28.280 4.705 -26.026 1.00 84.56 188 ILE A C 1
ATOM 1545 O O . ILE A 1 188 ? 29.167 5.467 -26.423 1.00 84.56 188 ILE A O 1
ATOM 1549 N N . GLU A 1 189 ? 28.416 3.382 -26.043 1.00 85.44 189 GLU A N 1
ATOM 1550 C CA . GLU A 1 189 ? 29.612 2.691 -26.515 1.00 85.44 189 GLU A CA 1
ATOM 1551 C C . GLU A 1 189 ? 29.740 2.784 -28.035 1.00 85.44 189 GLU A C 1
ATOM 1553 O O . GLU A 1 189 ? 30.787 3.204 -28.528 1.00 85.44 189 GLU A O 1
ATOM 1558 N N . LEU A 1 190 ? 28.644 2.571 -28.769 1.00 86.06 190 LEU A N 1
ATOM 1559 C CA . LEU A 1 190 ? 28.564 2.801 -30.214 1.00 86.06 190 LEU A CA 1
ATOM 1560 C C . LEU A 1 190 ? 28.965 4.231 -30.589 1.00 86.06 190 LEU A C 1
ATOM 1562 O O . LEU A 1 190 ? 29.766 4.436 -31.504 1.00 86.06 190 LEU A O 1
ATOM 1566 N N . LYS A 1 191 ? 28.480 5.245 -29.859 1.00 86.94 191 LYS A N 1
ATOM 1567 C CA . LYS A 1 191 ? 28.879 6.647 -30.081 1.00 86.94 191 LYS A CA 1
ATOM 1568 C C . LYS A 1 191 ? 30.371 6.858 -29.843 1.00 86.94 191 LYS A C 1
ATOM 1570 O O . LYS A 1 191 ? 31.024 7.541 -30.636 1.00 86.94 191 LYS A O 1
ATOM 1575 N N . ARG A 1 192 ? 30.927 6.279 -28.777 1.00 90.69 192 ARG A N 1
ATOM 1576 C CA . ARG A 1 192 ? 32.361 6.363 -28.468 1.00 90.69 192 ARG A CA 1
ATOM 1577 C C . ARG A 1 192 ? 33.205 5.677 -29.544 1.00 90.69 192 ARG A C 1
ATOM 1579 O O . ARG A 1 192 ? 34.177 6.269 -30.013 1.00 90.69 192 ARG A O 1
ATOM 1586 N N . MET A 1 193 ? 32.823 4.473 -29.958 1.00 89.19 193 MET A N 1
ATOM 1587 C CA . MET A 1 193 ? 33.496 3.715 -31.009 1.00 89.19 193 MET A CA 1
ATOM 1588 C C . MET A 1 193 ? 33.421 4.453 -32.348 1.00 89.19 193 MET A C 1
ATOM 1590 O O . MET A 1 193 ? 34.436 4.603 -33.018 1.00 89.19 193 MET A O 1
ATOM 1594 N N . ASN A 1 194 ? 32.267 5.020 -32.704 1.00 88.12 194 ASN A N 1
ATOM 1595 C CA . ASN A 1 194 ? 32.108 5.827 -33.915 1.00 88.12 194 ASN A CA 1
ATOM 1596 C C . ASN A 1 194 ? 33.035 7.054 -33.920 1.00 88.12 194 ASN A C 1
ATOM 1598 O O . ASN A 1 194 ? 33.673 7.349 -34.930 1.00 88.12 194 ASN A O 1
ATOM 1602 N N . GLN A 1 195 ? 33.163 7.751 -32.786 1.00 91.75 195 GLN A N 1
ATOM 1603 C CA . GLN A 1 195 ? 34.107 8.865 -32.653 1.00 91.75 195 GLN A CA 1
ATOM 1604 C C . GLN A 1 195 ? 35.566 8.416 -32.792 1.00 91.75 195 GLN A C 1
ATOM 1606 O O . GLN A 1 195 ? 36.369 9.143 -33.377 1.00 91.75 195 GLN A O 1
ATOM 1611 N N . LEU A 1 196 ? 35.915 7.244 -32.259 1.00 93.25 196 LEU A N 1
ATOM 1612 C CA . LEU A 1 196 ? 37.254 6.675 -32.390 1.00 93.25 196 LEU A CA 1
ATOM 1613 C C . LEU A 1 196 ? 37.545 6.281 -33.844 1.00 93.25 196 LEU A C 1
ATOM 1615 O O . LEU A 1 196 ? 38.537 6.741 -34.400 1.00 93.25 196 LEU A O 1
ATOM 1619 N N . MET A 1 197 ? 36.625 5.569 -34.499 1.00 92.44 197 MET A N 1
ATOM 1620 C CA . MET A 1 197 ? 36.727 5.216 -35.917 1.00 92.44 197 MET A CA 1
ATOM 1621 C C . MET A 1 197 ? 36.866 6.451 -36.809 1.00 92.44 197 MET A C 1
ATOM 1623 O O . MET A 1 197 ? 37.684 6.458 -37.721 1.00 92.44 197 MET A O 1
ATOM 1627 N N . LYS A 1 198 ? 36.122 7.531 -36.539 1.00 93.69 198 LYS A N 1
ATOM 1628 C CA . LYS A 1 198 ? 36.266 8.798 -37.277 1.00 93.69 198 LYS A CA 1
ATOM 1629 C C . LYS A 1 198 ? 37.673 9.383 -37.145 1.00 93.69 198 LYS A C 1
ATOM 1631 O O . LYS A 1 198 ? 38.264 9.763 -38.152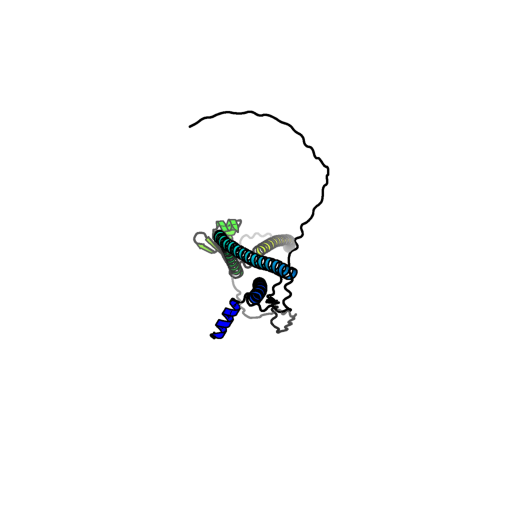 1.00 93.69 198 LYS A O 1
ATOM 1636 N N . LYS A 1 199 ? 38.228 9.413 -35.929 1.00 93.75 199 LYS A N 1
ATOM 1637 C CA . LYS A 1 199 ? 39.603 9.884 -35.695 1.00 93.75 199 LYS A CA 1
ATOM 1638 C C . LYS A 1 199 ? 40.633 9.011 -36.408 1.00 93.75 199 LYS A C 1
ATOM 1640 O O . LYS A 1 199 ? 41.564 9.549 -37.000 1.00 93.75 199 LYS A O 1
ATOM 1645 N N . ASP A 1 200 ? 40.453 7.694 -36.382 1.00 94.94 200 ASP A N 1
ATOM 1646 C CA . ASP A 1 200 ? 41.346 6.760 -37.066 1.00 94.94 200 ASP A CA 1
ATOM 1647 C C . ASP A 1 200 ? 41.262 6.905 -38.588 1.00 94.94 200 ASP A C 1
ATOM 1649 O O . ASP A 1 200 ? 42.292 6.925 -39.257 1.00 94.94 200 ASP A O 1
ATOM 1653 N N . ILE A 1 201 ? 40.065 7.105 -39.146 1.00 93.56 201 ILE A N 1
ATOM 1654 C CA . ILE A 1 201 ? 39.878 7.413 -40.570 1.00 93.56 201 ILE A CA 1
ATOM 1655 C C . ILE A 1 201 ? 40.613 8.702 -40.946 1.00 93.56 201 ILE A C 1
ATOM 1657 O O . ILE A 1 201 ? 41.279 8.751 -41.980 1.00 93.56 201 ILE A O 1
ATOM 1661 N N . ASP A 1 202 ? 40.510 9.749 -40.130 1.00 93.69 202 ASP A N 1
ATOM 1662 C CA . ASP A 1 202 ? 41.187 11.013 -40.415 1.00 93.69 202 ASP A CA 1
ATOM 1663 C C . ASP A 1 202 ? 42.711 10.887 -40.298 1.00 93.69 202 ASP A C 1
ATOM 1665 O O . ASP A 1 202 ? 43.436 11.432 -41.132 1.00 93.69 202 ASP A O 1
ATOM 1669 N N . ARG A 1 203 ? 43.205 10.083 -39.351 1.00 94.50 203 ARG A N 1
ATOM 1670 C CA . ARG A 1 203 ? 44.623 9.717 -39.270 1.00 94.50 203 ARG A CA 1
ATOM 1671 C C . ARG A 1 203 ? 45.083 8.944 -40.509 1.00 94.50 203 ARG A C 1
ATOM 1673 O O . ARG A 1 203 ? 46.106 9.289 -41.087 1.00 94.50 203 ARG A O 1
ATOM 1680 N N . LEU A 1 204 ? 44.316 7.951 -40.957 1.00 94.81 204 LEU A N 1
ATOM 1681 C CA . LEU A 1 204 ? 44.636 7.169 -42.155 1.00 94.81 204 LEU A CA 1
ATOM 1682 C C . LEU A 1 204 ? 44.654 8.029 -43.423 1.00 94.81 204 LEU A C 1
ATOM 1684 O O . LEU A 1 204 ? 45.475 7.791 -44.303 1.00 94.81 204 LEU A O 1
ATOM 1688 N N . LYS A 1 205 ? 43.787 9.045 -43.526 1.00 94.81 205 LYS A N 1
ATOM 1689 C CA . LYS A 1 205 ? 43.842 10.017 -44.630 1.00 94.81 205 LYS A CA 1
ATOM 1690 C C . LYS A 1 205 ? 45.137 10.826 -44.606 1.00 94.81 205 LYS A C 1
ATOM 1692 O O . LYS A 1 205 ? 45.754 10.979 -45.654 1.00 94.81 205 LYS A O 1
ATOM 1697 N N . MET A 1 206 ? 45.557 11.301 -43.431 1.00 94.06 206 MET A N 1
ATOM 1698 C CA . MET A 1 206 ? 46.838 12.001 -43.281 1.00 94.06 206 MET A CA 1
ATOM 1699 C C . MET A 1 206 ? 48.010 11.102 -43.676 1.00 94.06 206 MET A C 1
ATOM 1701 O O . MET A 1 206 ? 48.848 11.511 -44.473 1.00 94.06 206 MET A O 1
ATOM 1705 N N . ASP A 1 207 ? 48.028 9.858 -43.193 1.00 94.50 207 ASP A N 1
ATOM 1706 C CA . ASP A 1 207 ? 49.075 8.895 -43.538 1.00 94.50 207 ASP A CA 1
ATOM 1707 C C . ASP A 1 207 ? 49.085 8.601 -45.052 1.00 94.50 207 ASP A C 1
ATOM 1709 O O . ASP A 1 207 ? 50.150 8.521 -45.665 1.00 94.50 207 ASP A O 1
ATOM 1713 N N . LEU A 1 208 ? 47.914 8.484 -45.692 1.00 95.44 208 LEU A N 1
ATOM 1714 C CA . LEU A 1 208 ? 47.793 8.291 -47.141 1.00 95.44 208 LEU A CA 1
ATOM 1715 C C . LEU A 1 208 ? 48.345 9.487 -47.927 1.00 95.44 208 LEU A C 1
ATOM 1717 O O . LEU A 1 208 ? 49.059 9.292 -48.914 1.00 95.44 208 LEU A O 1
ATOM 1721 N N . ASP A 1 209 ? 48.041 10.710 -47.496 1.00 94.62 209 ASP A N 1
ATOM 1722 C CA . ASP A 1 209 ? 48.579 11.925 -48.106 1.00 94.62 209 ASP A CA 1
ATOM 1723 C C . ASP A 1 209 ? 50.101 12.023 -47.912 1.00 94.62 209 ASP A C 1
ATOM 1725 O O . ASP A 1 209 ? 50.821 12.343 -48.862 1.00 94.62 209 ASP A O 1
ATOM 1729 N N . ASP A 1 210 ? 50.617 11.632 -46.744 1.00 95.06 210 ASP A N 1
ATOM 1730 C CA . ASP A 1 210 ? 52.054 11.527 -46.474 1.00 95.06 210 ASP A CA 1
ATOM 1731 C C . ASP A 1 210 ? 52.731 10.491 -47.381 1.00 95.06 210 ASP A C 1
ATOM 1733 O O . ASP A 1 210 ? 53.808 10.739 -47.936 1.00 95.06 210 ASP A O 1
ATOM 1737 N N . TYR A 1 211 ? 52.117 9.319 -47.569 1.00 95.12 211 TYR A N 1
ATOM 1738 C CA . TYR A 1 211 ? 52.618 8.310 -48.501 1.00 95.12 211 TYR A CA 1
ATOM 1739 C C . TYR A 1 211 ? 52.582 8.814 -49.939 1.00 95.12 211 TYR A C 1
ATOM 1741 O O . TYR A 1 211 ? 53.562 8.645 -50.664 1.00 95.12 211 TYR A O 1
ATOM 1749 N N . LYS A 1 212 ? 51.501 9.476 -50.349 1.00 95.25 212 LYS A N 1
ATOM 1750 C CA . LYS A 1 212 ? 51.384 10.079 -51.676 1.00 95.25 212 LYS A CA 1
ATOM 1751 C C . LYS A 1 212 ? 52.472 11.125 -51.906 1.00 95.25 212 LYS A C 1
ATOM 1753 O O . LYS A 1 212 ? 53.085 11.122 -52.972 1.00 95.25 212 LYS A O 1
ATOM 1758 N N . GLN A 1 213 ? 52.769 11.962 -50.915 1.00 94.12 213 GLN A N 1
ATOM 1759 C CA . GLN A 1 213 ? 53.851 12.938 -51.007 1.00 94.12 213 GLN A CA 1
ATOM 1760 C C . GLN A 1 213 ? 55.217 12.254 -51.117 1.00 94.12 213 GLN A C 1
ATOM 1762 O O . GLN A 1 213 ? 55.981 12.571 -52.024 1.00 94.12 213 GLN A O 1
ATOM 1767 N N . LYS A 1 214 ? 55.498 11.245 -50.280 1.00 94.31 214 LYS A N 1
ATOM 1768 C CA . LYS A 1 214 ? 56.731 10.440 -50.384 1.00 94.31 214 LYS A CA 1
ATOM 1769 C C . LYS A 1 214 ? 56.869 9.784 -51.757 1.00 94.31 214 LYS A C 1
ATOM 1771 O O . LYS A 1 214 ? 57.973 9.683 -52.283 1.00 94.31 214 LYS A O 1
ATOM 1776 N N . TRP A 1 215 ? 55.767 9.334 -52.353 1.00 94.56 215 TRP A N 1
ATOM 1777 C CA . TRP A 1 215 ? 55.761 8.762 -53.699 1.00 94.56 215 TRP A CA 1
ATOM 1778 C C . TRP A 1 215 ? 56.047 9.807 -54.776 1.00 94.56 215 TRP A C 1
ATOM 1780 O O . TRP A 1 215 ? 56.783 9.506 -55.712 1.00 94.56 215 TRP A O 1
ATOM 1790 N N . LEU A 1 216 ? 55.523 11.026 -54.642 1.00 92.25 216 LEU A N 1
ATOM 1791 C CA . LEU A 1 216 ? 55.838 12.134 -55.547 1.00 92.25 216 LEU A CA 1
ATOM 1792 C C . LEU A 1 216 ? 57.306 12.567 -55.424 1.00 92.25 216 LEU A C 1
ATOM 1794 O O . LEU A 1 216 ? 57.985 12.702 -56.438 1.00 92.25 216 LEU A O 1
ATOM 1798 N N . ASP A 1 217 ? 57.834 12.673 -54.206 1.00 91.06 217 ASP A N 1
ATOM 1799 C CA . ASP A 1 217 ? 59.250 12.980 -53.969 1.00 91.06 217 ASP A CA 1
ATOM 1800 C C . ASP A 1 217 ? 60.161 11.869 -54.536 1.00 91.06 217 ASP A C 1
ATOM 1802 O O . ASP A 1 217 ? 61.199 12.128 -55.161 1.00 91.06 217 ASP A O 1
ATOM 1806 N N . ASN A 1 218 ? 59.752 10.605 -54.383 1.00 90.62 218 ASN A N 1
ATOM 1807 C CA . ASN A 1 218 ? 60.425 9.460 -54.993 1.00 90.62 218 ASN A CA 1
ATOM 1808 C C . ASN A 1 218 ? 60.328 9.484 -56.523 1.00 90.62 218 ASN A C 1
ATOM 1810 O O . ASN A 1 218 ? 61.295 9.150 -57.200 1.00 90.62 218 ASN A O 1
ATOM 1814 N N . TYR A 1 219 ? 59.201 9.910 -57.091 1.00 92.44 219 TYR A N 1
ATOM 1815 C CA . TYR A 1 219 ? 59.071 10.102 -58.531 1.00 92.44 219 TYR A CA 1
ATOM 1816 C C . TYR A 1 219 ? 60.016 11.197 -59.033 1.00 92.44 219 TYR A C 1
ATOM 1818 O O . TYR A 1 219 ? 60.693 10.998 -60.037 1.00 92.44 219 TYR A O 1
ATOM 1826 N N . ASP A 1 220 ? 60.149 12.313 -58.319 1.00 86.81 220 ASP A N 1
ATOM 1827 C CA . ASP A 1 220 ? 61.066 13.393 -58.690 1.00 86.81 220 ASP A CA 1
ATOM 1828 C C . ASP A 1 220 ? 62.534 12.964 -58.611 1.00 86.81 220 ASP A C 1
ATOM 1830 O O . ASP A 1 220 ? 63.342 13.288 -59.490 1.00 86.81 220 ASP A O 1
ATOM 1834 N N . THR A 1 221 ? 62.905 12.201 -57.581 1.00 88.69 221 THR A N 1
ATOM 1835 C CA . THR A 1 221 ? 64.248 11.607 -57.498 1.00 88.69 221 THR A CA 1
ATOM 1836 C C . THR A 1 221 ? 64.467 10.570 -58.598 1.00 88.69 221 THR A C 1
ATOM 1838 O O . THR A 1 221 ? 65.507 10.608 -59.257 1.00 88.69 221 THR A O 1
ATOM 1841 N N . MET A 1 222 ? 63.480 9.719 -58.888 1.00 89.12 222 MET A N 1
ATOM 1842 C CA . MET A 1 222 ? 63.537 8.744 -59.979 1.00 89.12 222 MET A CA 1
ATOM 1843 C C . MET A 1 222 ? 63.575 9.416 -61.356 1.00 89.12 222 MET A C 1
ATOM 1845 O O . MET A 1 222 ? 64.257 8.932 -62.249 1.00 89.12 222 MET A O 1
ATOM 1849 N N . SER A 1 223 ? 62.926 10.565 -61.530 1.00 87.06 223 SER A N 1
ATOM 1850 C CA . SER A 1 223 ? 62.966 11.380 -62.747 1.00 87.06 223 SER A CA 1
ATOM 1851 C C . SER A 1 223 ? 64.338 12.034 -62.943 1.00 87.06 223 SER A C 1
ATOM 1853 O O . SER A 1 223 ? 64.881 12.033 -64.052 1.00 87.06 223 SER A O 1
ATOM 1855 N N . LYS A 1 224 ? 64.978 12.509 -61.863 1.00 87.12 224 LYS A N 1
ATOM 1856 C CA . LYS A 1 224 ? 66.381 12.965 -61.887 1.00 87.12 224 LYS A CA 1
ATOM 1857 C C . LYS A 1 224 ? 67.337 11.820 -62.225 1.00 87.12 224 LYS A C 1
ATOM 1859 O O . LYS A 1 224 ? 68.199 11.991 -63.085 1.00 87.12 224 LYS A O 1
ATOM 1864 N N . ILE A 1 225 ? 67.160 10.649 -61.610 1.00 85.44 225 ILE A N 1
ATOM 1865 C CA . ILE A 1 225 ? 67.925 9.435 -61.935 1.00 85.44 225 ILE A CA 1
ATOM 1866 C C . ILE A 1 225 ? 67.694 9.046 -63.399 1.00 85.44 225 ILE A C 1
ATOM 1868 O O . ILE A 1 225 ? 68.655 8.836 -64.130 1.00 85.44 225 ILE A O 1
ATOM 1872 N N . GLY A 1 226 ? 66.446 9.030 -63.861 1.00 88.12 226 GLY A N 1
ATOM 1873 C CA . GLY A 1 226 ? 66.061 8.742 -65.239 1.00 88.12 226 GLY A CA 1
ATOM 1874 C C . GLY A 1 226 ? 66.653 9.736 -66.235 1.00 88.12 226 GLY A C 1
ATOM 1875 O O . GLY A 1 226 ? 67.099 9.333 -67.303 1.00 88.12 226 GLY A O 1
ATOM 1876 N N . SER A 1 227 ? 66.757 11.014 -65.870 1.00 84.50 227 SER A N 1
ATOM 1877 C CA . SER A 1 227 ? 67.422 12.044 -66.677 1.00 84.50 227 SER A CA 1
ATOM 1878 C C . SER A 1 227 ? 68.933 11.824 -66.754 1.00 84.50 227 SER A C 1
ATOM 1880 O O . SER A 1 227 ? 69.508 11.949 -67.832 1.00 84.50 227 SER A O 1
ATOM 1882 N N . ILE A 1 228 ? 69.580 11.434 -65.649 1.00 86.69 228 ILE A N 1
ATOM 1883 C CA . ILE A 1 228 ? 71.002 11.051 -65.639 1.00 86.69 228 ILE A CA 1
ATOM 1884 C C . ILE A 1 228 ? 71.221 9.786 -66.473 1.00 86.69 228 ILE A C 1
ATOM 1886 O O . ILE A 1 228 ? 72.155 9.738 -67.269 1.00 86.69 228 ILE A O 1
ATOM 1890 N N . ILE A 1 229 ? 70.357 8.777 -66.336 1.00 84.38 229 ILE A N 1
ATOM 1891 C CA . ILE A 1 229 ? 70.410 7.543 -67.126 1.00 84.38 229 ILE A CA 1
ATOM 1892 C C . ILE A 1 229 ? 70.213 7.862 -68.604 1.00 84.38 229 ILE A C 1
ATOM 1894 O O . ILE A 1 229 ? 71.010 7.408 -69.411 1.00 84.38 229 ILE A O 1
ATOM 1898 N N . LYS A 1 230 ? 69.217 8.675 -68.970 1.00 86.75 230 LYS A N 1
ATOM 1899 C CA . LYS A 1 230 ? 68.969 9.105 -70.352 1.00 86.75 230 LYS A CA 1
ATOM 1900 C C . LYS A 1 230 ? 70.134 9.923 -70.906 1.00 86.75 230 LYS A C 1
ATOM 1902 O O . LYS A 1 230 ? 70.527 9.709 -72.044 1.00 86.75 230 LYS A O 1
ATOM 1907 N N . GLY A 1 231 ? 70.732 10.803 -70.103 1.00 84.12 231 GLY A N 1
ATOM 1908 C CA . GLY A 1 231 ? 71.953 11.527 -70.460 1.00 84.12 231 GLY A CA 1
ATOM 1909 C C . GLY A 1 231 ? 73.126 10.579 -70.712 1.00 84.12 231 GLY A C 1
ATOM 1910 O O . GLY A 1 231 ? 73.764 10.658 -71.753 1.00 84.12 231 GLY A O 1
ATOM 1911 N N . LYS A 1 232 ? 73.354 9.607 -69.821 1.00 80.56 232 LYS A N 1
ATOM 1912 C CA . LYS A 1 232 ? 74.385 8.568 -69.979 1.00 80.56 232 LYS A CA 1
ATOM 1913 C C . LYS A 1 232 ? 74.098 7.607 -71.135 1.00 80.56 232 LYS A C 1
ATOM 1915 O O . LYS A 1 232 ? 75.036 7.109 -71.749 1.00 80.56 232 LYS A O 1
ATOM 1920 N N . LEU A 1 233 ? 72.831 7.339 -71.434 1.00 80.19 233 LEU A N 1
ATOM 1921 C CA . LEU A 1 233 ? 72.390 6.560 -72.588 1.00 80.19 233 LEU A CA 1
ATOM 1922 C C . LEU A 1 233 ? 72.676 7.334 -73.880 1.00 80.19 233 LEU A C 1
ATOM 1924 O O . LEU A 1 233 ? 73.258 6.775 -74.801 1.00 80.19 233 LEU A O 1
ATOM 1928 N N . ASN A 1 234 ? 72.365 8.631 -73.909 1.00 76.19 234 ASN A N 1
ATOM 1929 C CA . ASN A 1 234 ? 72.683 9.519 -75.025 1.00 76.19 234 ASN A CA 1
ATOM 1930 C C . ASN A 1 234 ? 74.197 9.712 -75.208 1.00 76.19 234 ASN A C 1
ATOM 1932 O O . ASN A 1 234 ? 74.666 9.771 -76.333 1.00 76.19 234 ASN A O 1
ATOM 1936 N N . GLU A 1 235 ? 74.991 9.751 -74.137 1.00 75.56 235 GLU A N 1
ATOM 1937 C CA . GLU A 1 235 ? 76.460 9.765 -74.227 1.00 75.56 235 GLU A CA 1
ATOM 1938 C C . GLU A 1 235 ? 77.021 8.453 -74.801 1.00 75.56 235 GLU A C 1
ATOM 1940 O O . GLU A 1 235 ? 78.009 8.483 -75.528 1.00 75.56 235 GLU A O 1
ATOM 1945 N N . ARG A 1 236 ? 76.388 7.301 -74.519 1.00 68.56 236 ARG A N 1
ATOM 1946 C CA . ARG A 1 236 ? 76.724 6.026 -75.185 1.00 68.56 236 ARG A CA 1
ATOM 1947 C C . ARG A 1 236 ? 76.259 5.993 -76.643 1.00 68.56 236 ARG A C 1
ATOM 1949 O O . ARG A 1 236 ? 76.932 5.384 -77.462 1.00 68.56 236 ARG A O 1
ATOM 1956 N N . SER A 1 237 ? 75.139 6.646 -76.953 1.00 58.22 237 SER A N 1
ATOM 1957 C CA . SER A 1 237 ? 74.585 6.804 -78.306 1.00 58.22 237 SER A CA 1
ATOM 1958 C C . SER A 1 237 ? 75.426 7.747 -79.176 1.00 58.22 237 SER A C 1
ATOM 1960 O O . SER A 1 237 ? 75.613 7.484 -80.355 1.00 58.22 237 SER A O 1
ATOM 1962 N N . ASN A 1 238 ? 75.992 8.812 -78.606 1.00 51.19 238 ASN A N 1
ATOM 1963 C CA . ASN A 1 238 ? 76.802 9.803 -79.328 1.00 51.19 238 ASN A CA 1
ATOM 1964 C C . ASN A 1 238 ? 78.287 9.406 -79.453 1.00 51.19 238 ASN A C 1
ATOM 1966 O O . ASN A 1 238 ? 79.134 10.249 -79.742 1.00 51.19 238 ASN A O 1
ATOM 1970 N N . GLY A 1 239 ? 78.607 8.130 -79.220 1.00 51.25 239 GLY A N 1
ATOM 1971 C CA . GLY A 1 239 ? 79.924 7.540 -79.461 1.00 51.25 239 GLY A CA 1
ATOM 1972 C C . GLY A 1 239 ? 80.083 6.871 -80.832 1.00 51.25 239 GLY A C 1
ATOM 1973 O O . GLY A 1 239 ? 81.155 6.333 -81.093 1.00 51.25 239 GLY A O 1
ATOM 1974 N N . SER A 1 240 ? 79.064 6.881 -81.699 1.00 44.28 240 SER A N 1
ATOM 1975 C CA . SER A 1 240 ? 79.218 6.487 -83.105 1.00 44.28 240 SER A CA 1
ATOM 1976 C C . SER A 1 240 ? 78.861 7.655 -84.021 1.00 44.28 240 SER A C 1
ATOM 1978 O O . SER A 1 240 ? 77.717 8.105 -84.045 1.00 44.28 240 SER A O 1
ATOM 1980 N N . GLU A 1 241 ? 79.877 8.147 -84.724 1.00 43.66 241 GLU A N 1
ATOM 1981 C CA . GLU A 1 241 ? 79.796 9.128 -85.804 1.00 43.66 241 GLU A CA 1
ATOM 1982 C C . GLU A 1 241 ? 78.787 8.735 -86.895 1.00 43.66 241 GLU A C 1
ATOM 1984 O O . GLU A 1 241 ? 78.600 7.555 -87.182 1.00 43.66 241 GLU A O 1
ATOM 1989 N N . GLU A 1 242 ? 78.202 9.781 -87.486 1.00 45.03 242 GLU A N 1
ATOM 1990 C CA . GLU A 1 242 ? 77.788 9.914 -88.890 1.00 45.03 242 GLU A CA 1
ATOM 1991 C C . GLU A 1 242 ? 77.056 8.730 -89.548 1.00 45.03 242 GLU A C 1
ATOM 1993 O O . GLU A 1 242 ? 77.656 7.764 -90.006 1.00 45.03 242 GLU A O 1
ATOM 1998 N N . ASN A 1 243 ? 75.745 8.897 -89.736 1.00 35.56 243 ASN A N 1
ATOM 1999 C CA . ASN A 1 243 ? 75.176 8.898 -91.084 1.00 35.56 243 ASN A CA 1
ATOM 2000 C C . ASN A 1 243 ? 73.794 9.560 -91.065 1.00 35.56 243 ASN A C 1
ATOM 2002 O O . ASN A 1 243 ? 72.862 9.087 -90.415 1.00 35.56 243 ASN A O 1
ATOM 2006 N N . GLU A 1 244 ? 73.693 10.677 -91.786 1.00 47.44 244 GLU A N 1
ATOM 2007 C CA . GLU A 1 244 ? 72.464 11.036 -92.484 1.00 47.44 244 GLU A CA 1
ATOM 2008 C C . GLU A 1 244 ? 72.115 9.862 -93.401 1.00 47.44 244 GLU A C 1
ATOM 2010 O O . GLU A 1 244 ? 72.914 9.527 -94.266 1.00 47.44 244 GLU A O 1
ATOM 2015 N N . ASP A 1 245 ? 70.961 9.236 -93.200 1.00 41.19 245 ASP A N 1
ATOM 2016 C CA . ASP A 1 245 ? 70.179 8.703 -94.307 1.00 41.19 245 ASP A CA 1
ATOM 2017 C C . ASP A 1 245 ? 68.710 8.629 -93.891 1.00 41.19 245 ASP A C 1
ATOM 2019 O O . ASP A 1 245 ? 68.310 7.996 -92.912 1.00 41.19 245 ASP A O 1
ATOM 2023 N N . ASP A 1 246 ? 67.946 9.370 -94.673 1.00 50.16 246 ASP A N 1
ATOM 2024 C CA . ASP A 1 246 ? 66.506 9.381 -94.808 1.00 50.16 246 ASP A CA 1
ATOM 2025 C C . ASP A 1 246 ? 66.005 7.971 -95.174 1.00 50.16 246 ASP A C 1
ATOM 2027 O O . ASP A 1 246 ? 66.370 7.433 -96.219 1.00 50.16 246 ASP A O 1
ATOM 2031 N N . TYR A 1 247 ? 65.173 7.373 -94.320 1.00 45.16 247 TYR A N 1
ATOM 2032 C CA . TYR A 1 247 ? 64.281 6.277 -94.698 1.00 45.16 247 TYR A CA 1
ATOM 2033 C C . TYR A 1 247 ? 62.903 6.553 -94.094 1.00 45.16 247 TYR A C 1
ATOM 2035 O O . TYR A 1 247 ? 62.647 6.327 -92.908 1.00 45.16 247 TYR A O 1
ATOM 2043 N N . GLU A 1 248 ? 62.022 7.076 -94.945 1.00 42.03 248 GLU A N 1
ATOM 2044 C CA . GLU A 1 248 ? 60.591 6.799 -94.892 1.00 42.03 248 GLU A CA 1
ATOM 2045 C C . GLU A 1 248 ? 60.340 5.276 -94.884 1.00 42.03 248 GLU A C 1
ATOM 2047 O O . GLU A 1 248 ? 61.099 4.511 -95.475 1.00 42.03 248 GLU A O 1
ATOM 2052 N N . GLU A 1 249 ? 59.200 4.893 -94.296 1.00 42.06 249 GLU A N 1
ATOM 2053 C CA . GLU A 1 249 ? 58.457 3.656 -94.591 1.00 42.06 249 GLU A CA 1
ATOM 2054 C C . GLU A 1 249 ? 58.961 2.347 -93.937 1.00 42.06 249 GLU A C 1
ATOM 2056 O O . GLU A 1 249 ? 59.773 1.624 -94.495 1.00 42.06 249 GLU A O 1
ATOM 2061 N N . GLU A 1 250 ? 58.379 1.972 -92.785 1.00 42.31 250 GLU A N 1
ATOM 2062 C CA . GLU A 1 250 ? 57.704 0.664 -92.678 1.00 42.31 250 GLU A CA 1
ATOM 2063 C C . GLU A 1 250 ? 56.708 0.632 -91.502 1.00 42.31 250 GLU A C 1
ATOM 2065 O O . GLU A 1 250 ? 57.039 0.792 -90.324 1.00 42.31 250 GLU A O 1
ATOM 2070 N N . GLU A 1 251 ? 55.446 0.468 -91.889 1.00 42.03 251 GLU A N 1
ATOM 2071 C CA . GLU A 1 251 ? 54.322 -0.015 -91.097 1.00 42.03 251 GLU A CA 1
ATOM 2072 C C . GLU A 1 251 ? 54.618 -1.369 -90.420 1.00 42.03 251 GLU A C 1
ATOM 2074 O O . GLU A 1 251 ? 55.438 -2.151 -90.880 1.00 42.03 251 GLU A O 1
ATOM 2079 N N . GLU A 1 252 ? 53.829 -1.664 -89.381 1.00 44.41 252 GLU A N 1
ATOM 2080 C CA . GLU A 1 252 ? 53.536 -3.015 -88.879 1.00 44.41 252 GLU A CA 1
ATOM 2081 C C . GLU A 1 252 ? 54.685 -3.832 -88.252 1.00 44.41 252 GLU A C 1
ATOM 2083 O O . GLU A 1 252 ? 55.521 -4.412 -88.928 1.00 44.41 252 GLU A O 1
ATOM 2088 N N . ALA A 1 253 ? 54.613 -4.022 -86.924 1.00 45.41 253 ALA A N 1
ATOM 2089 C CA . ALA A 1 253 ? 54.558 -5.354 -86.286 1.00 45.41 253 ALA A CA 1
ATOM 2090 C C . ALA A 1 253 ? 55.102 -5.355 -84.848 1.00 45.41 253 ALA A C 1
ATOM 2092 O O . ALA A 1 253 ? 56.201 -5.839 -84.618 1.00 45.41 253 ALA A O 1
ATOM 2093 N N . ILE A 1 254 ? 54.297 -4.966 -83.848 1.00 42.62 254 ILE A N 1
ATOM 2094 C CA . ILE A 1 254 ? 54.312 -5.656 -82.538 1.00 42.62 254 ILE A CA 1
ATOM 2095 C C . ILE A 1 254 ? 52.875 -5.731 -81.998 1.00 42.62 254 ILE A C 1
ATOM 2097 O O . ILE A 1 254 ? 52.535 -5.216 -80.939 1.00 42.62 254 ILE A O 1
ATOM 2101 N N . GLU A 1 255 ? 52.012 -6.412 -82.746 1.00 47.88 255 GLU A N 1
ATOM 2102 C CA . GLU A 1 255 ? 50.770 -6.984 -82.229 1.00 47.88 255 GLU A CA 1
ATOM 2103 C C . GLU A 1 255 ? 50.928 -8.512 -82.256 1.00 47.88 255 GLU A C 1
ATOM 2105 O O . GLU A 1 255 ? 50.478 -9.178 -83.184 1.00 47.88 255 GLU A O 1
ATOM 2110 N N . ARG A 1 256 ? 51.686 -9.078 -81.298 1.00 46.78 256 ARG A N 1
ATOM 2111 C CA . ARG A 1 256 ? 51.751 -10.534 -81.035 1.00 46.78 256 ARG A CA 1
ATOM 2112 C C . ARG A 1 256 ? 52.575 -10.884 -79.783 1.00 46.78 256 ARG A C 1
ATOM 2114 O O . ARG A 1 256 ? 53.654 -11.448 -79.878 1.00 46.78 256 ARG A O 1
ATOM 2121 N N . ILE A 1 257 ? 52.025 -10.639 -78.593 1.00 43.00 257 ILE A N 1
ATOM 2122 C CA . ILE A 1 257 ? 52.285 -11.501 -77.422 1.00 43.00 257 ILE A CA 1
ATOM 2123 C C . ILE A 1 257 ? 50.936 -11.786 -76.756 1.00 43.00 257 ILE A C 1
ATOM 2125 O O . ILE A 1 257 ? 50.554 -11.219 -75.738 1.00 43.00 257 ILE A O 1
ATOM 2129 N N . LYS A 1 258 ? 50.170 -12.662 -77.405 1.00 43.25 258 LYS A N 1
ATOM 2130 C CA . LYS A 1 258 ? 49.151 -13.483 -76.756 1.00 43.25 258 LYS A CA 1
ATOM 2131 C C . LYS A 1 258 ? 49.638 -14.926 -76.835 1.00 43.25 258 LYS A C 1
ATOM 2133 O O . LYS A 1 258 ? 50.013 -15.365 -77.918 1.00 43.25 258 LYS A O 1
ATOM 2138 N N . LYS A 1 259 ? 49.466 -15.615 -75.706 1.00 38.47 259 LYS A N 1
ATOM 2139 C CA . LYS A 1 259 ? 49.380 -17.063 -75.459 1.00 38.47 259 LYS A CA 1
ATOM 2140 C C . LYS A 1 259 ? 50.581 -17.787 -74.842 1.00 38.47 259 LYS A C 1
ATOM 2142 O O . LYS A 1 259 ? 51.628 -17.920 -75.457 1.00 38.47 259 LYS A O 1
ATOM 2147 N N . ASN A 1 260 ? 50.210 -18.426 -73.728 1.00 33.31 260 ASN A N 1
ATOM 2148 C CA . ASN A 1 260 ? 50.690 -19.674 -73.147 1.00 33.31 260 ASN A CA 1
ATOM 2149 C C . ASN A 1 260 ? 51.953 -19.589 -72.287 1.00 33.31 260 ASN A C 1
ATOM 2151 O O . ASN A 1 260 ? 53.055 -19.669 -72.800 1.00 33.31 260 ASN A O 1
ATOM 2155 N N . ASP A 1 261 ? 51.751 -19.574 -70.967 1.00 34.62 261 ASP A N 1
ATOM 2156 C CA . ASP A 1 261 ? 51.974 -20.819 -70.231 1.00 34.62 261 ASP A CA 1
ATOM 2157 C C . ASP A 1 261 ? 50.944 -20.997 -69.111 1.00 34.62 261 ASP A C 1
ATOM 2159 O O . ASP A 1 261 ? 50.814 -20.199 -68.186 1.00 34.62 261 ASP A O 1
ATOM 2163 N N . VAL A 1 262 ? 50.162 -22.058 -69.291 1.00 43.41 262 VAL A N 1
ATOM 2164 C CA . VAL A 1 262 ? 49.399 -22.761 -68.271 1.00 43.41 262 VAL A CA 1
ATOM 2165 C C . VAL A 1 262 ? 50.374 -23.773 -67.686 1.00 43.41 262 VAL A C 1
ATOM 2167 O O . VAL A 1 262 ? 50.858 -24.625 -68.426 1.00 43.41 262 VAL A O 1
ATOM 2170 N N . TYR A 1 263 ? 50.632 -23.697 -66.386 1.00 42.56 263 TYR A N 1
ATOM 2171 C CA . TYR A 1 263 ? 51.035 -24.856 -65.599 1.00 42.56 263 TYR A CA 1
ATOM 2172 C C . TYR A 1 263 ? 50.185 -24.880 -64.335 1.00 42.56 263 TYR A C 1
ATOM 2174 O O . TYR A 1 263 ? 50.288 -24.009 -63.473 1.00 42.56 263 TYR A O 1
ATOM 2182 N N . GLU A 1 264 ? 49.306 -25.877 -64.291 1.00 44.19 264 GLU A N 1
ATOM 2183 C CA . GLU A 1 264 ? 48.827 -26.492 -63.063 1.00 44.19 264 GLU A CA 1
ATOM 2184 C C . GLU A 1 264 ? 50.034 -27.002 -62.262 1.00 44.19 264 GLU A C 1
ATOM 2186 O O . GLU A 1 264 ? 50.912 -27.671 -62.810 1.00 44.19 264 GLU A O 1
ATOM 2191 N N . SER A 1 265 ? 50.045 -26.723 -60.963 1.00 44.62 265 SER A N 1
ATOM 2192 C CA . SER A 1 265 ? 50.549 -27.666 -59.969 1.00 44.62 265 SER A CA 1
ATOM 2193 C C . SER A 1 265 ? 49.692 -27.507 -58.723 1.00 44.62 265 SER A C 1
ATOM 2195 O O . SER A 1 265 ? 49.697 -26.464 -58.072 1.00 44.62 265 SER A O 1
ATOM 2197 N N . GLU A 1 266 ? 48.915 -28.551 -58.458 1.00 43.81 266 GLU A N 1
ATOM 2198 C CA . GLU A 1 266 ? 48.478 -28.947 -57.124 1.00 43.81 266 GLU A CA 1
ATOM 2199 C C . GLU A 1 266 ? 49.710 -29.245 -56.237 1.00 43.81 266 GLU A C 1
ATOM 2201 O O . GLU A 1 266 ? 50.838 -29.262 -56.744 1.00 43.81 266 GLU A O 1
ATOM 2206 N N . ASP A 1 267 ? 49.446 -29.545 -54.960 1.00 39.94 267 ASP A N 1
ATOM 2207 C CA . ASP A 1 267 ? 50.352 -30.033 -53.895 1.00 39.94 267 ASP A CA 1
ATOM 2208 C C . ASP A 1 267 ? 50.812 -28.926 -52.922 1.00 39.94 267 ASP A C 1
ATOM 2210 O O . ASP A 1 267 ? 51.570 -28.026 -53.274 1.00 39.94 267 ASP A O 1
ATOM 2214 N N . ASP A 1 268 ? 50.116 -28.759 -51.794 1.00 38.59 268 ASP A N 1
ATOM 2215 C CA . ASP A 1 268 ? 50.287 -29.483 -50.513 1.00 38.59 268 ASP A CA 1
ATOM 2216 C C . ASP A 1 268 ? 51.467 -28.929 -49.697 1.00 38.59 268 ASP A C 1
ATOM 2218 O O . ASP A 1 268 ? 52.580 -28.771 -50.195 1.00 38.59 268 ASP A O 1
ATOM 2222 N N . GLY A 1 269 ? 51.206 -28.578 -48.437 1.00 36.84 269 GLY A N 1
ATOM 2223 C CA . GLY A 1 269 ? 52.219 -27.999 -47.555 1.00 36.84 269 GLY A CA 1
ATOM 2224 C C . GLY A 1 269 ? 51.684 -26.963 -46.579 1.00 36.84 269 GLY A C 1
ATOM 2225 O O . GLY A 1 269 ? 52.001 -25.778 -46.671 1.00 36.84 269 GLY A O 1
ATOM 2226 N N . GLU A 1 270 ? 50.893 -27.426 -45.614 1.00 46.41 270 GLU A N 1
ATOM 2227 C CA . GLU A 1 270 ? 50.755 -26.766 -44.320 1.00 46.41 270 GLU A CA 1
ATOM 2228 C C . GLU A 1 270 ? 52.145 -26.499 -43.709 1.00 46.41 270 GLU A C 1
ATOM 2230 O O . GLU A 1 270 ? 52.837 -27.433 -43.310 1.00 46.41 270 GLU A O 1
ATOM 2235 N N . GLU A 1 271 ? 52.540 -25.234 -43.550 1.00 42.44 271 GLU A N 1
ATOM 2236 C CA . GLU A 1 271 ? 53.614 -24.864 -42.623 1.00 42.44 271 GLU A CA 1
ATOM 2237 C C . GLU A 1 271 ? 53.063 -23.984 -41.503 1.00 42.44 271 GLU A C 1
ATOM 2239 O O . GLU A 1 271 ? 52.943 -22.761 -41.572 1.00 42.44 271 GLU A O 1
ATOM 2244 N N . ARG A 1 272 ? 52.721 -24.702 -40.433 1.00 40.94 272 ARG A N 1
ATOM 2245 C CA . ARG A 1 272 ? 52.572 -24.226 -39.065 1.00 40.94 272 ARG A CA 1
ATOM 2246 C C . ARG A 1 272 ? 53.858 -23.519 -38.628 1.00 40.94 272 ARG A C 1
ATOM 2248 O O . ARG A 1 272 ? 54.899 -24.155 -38.490 1.00 40.9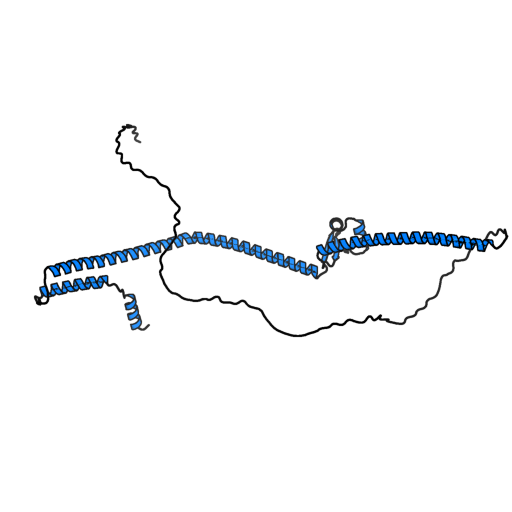4 272 ARG A O 1
ATOM 2255 N N . SER A 1 273 ? 53.771 -22.230 -38.316 1.00 37.88 273 SER A N 1
ATOM 2256 C CA . SER A 1 273 ? 54.776 -21.565 -37.483 1.00 37.88 273 SER A CA 1
ATOM 2257 C C . SER A 1 273 ? 54.412 -21.764 -36.014 1.00 37.88 273 SER A C 1
ATOM 2259 O O . SER A 1 273 ? 53.467 -21.155 -35.516 1.00 37.88 273 SER A O 1
ATOM 2261 N N . SER A 1 274 ? 55.183 -22.611 -35.330 1.00 40.94 274 SER A N 1
ATOM 2262 C CA . SER A 1 274 ? 55.163 -22.771 -33.878 1.00 40.94 274 SER A CA 1
ATOM 2263 C C . SER A 1 274 ? 55.706 -21.528 -33.175 1.00 40.94 274 SER A C 1
ATOM 2265 O O . SER A 1 274 ? 56.844 -21.125 -33.426 1.00 40.94 274 SER A O 1
ATOM 2267 N N . PHE A 1 275 ? 54.948 -20.999 -32.221 1.00 33.75 275 PHE A N 1
ATOM 2268 C CA . PHE A 1 275 ? 55.505 -20.270 -31.089 1.00 33.75 275 PHE A CA 1
ATOM 2269 C C . PHE A 1 275 ? 54.917 -20.887 -29.817 1.00 33.75 275 PHE A C 1
ATOM 2271 O O . PHE A 1 275 ? 53.713 -20.815 -29.589 1.00 33.75 275 PHE A O 1
ATOM 2278 N N . ASN A 1 276 ? 55.778 -21.591 -29.084 1.00 38.50 276 ASN A N 1
ATOM 2279 C CA . ASN A 1 276 ? 55.492 -22.243 -27.811 1.00 38.50 276 ASN A CA 1
ATOM 2280 C C . ASN A 1 276 ? 55.525 -21.240 -26.646 1.00 38.50 276 ASN A C 1
ATOM 2282 O O . ASN A 1 276 ? 56.246 -20.242 -26.722 1.00 38.50 276 ASN A O 1
ATOM 2286 N N . THR A 1 277 ? 54.863 -21.675 -25.563 1.00 36.12 277 THR A N 1
ATOM 2287 C CA . THR A 1 277 ? 55.024 -21.318 -24.137 1.00 36.12 277 THR A CA 1
ATOM 2288 C C . THR A 1 277 ? 54.467 -19.937 -23.747 1.00 36.12 277 THR A C 1
ATOM 2290 O O . THR A 1 277 ? 54.900 -18.916 -24.264 1.00 36.12 277 THR A O 1
ATOM 2293 N N . ASP A 1 278 ? 53.458 -19.838 -22.878 1.00 35.59 278 ASP A N 1
ATOM 2294 C CA . ASP A 1 278 ? 53.502 -20.362 -21.507 1.00 35.59 278 ASP A CA 1
ATOM 2295 C C . ASP A 1 278 ? 52.150 -20.895 -21.008 1.00 35.59 278 ASP A C 1
ATOM 2297 O O . ASP A 1 278 ? 51.110 -20.252 -21.166 1.00 35.59 278 ASP A O 1
ATOM 2301 N N . GLU A 1 279 ? 52.228 -22.091 -20.436 1.00 46.31 279 GLU A N 1
ATOM 2302 C CA . GLU A 1 279 ? 51.227 -22.770 -19.621 1.00 46.31 279 GLU A CA 1
ATOM 2303 C C . GLU A 1 279 ? 51.209 -22.102 -18.242 1.00 46.31 279 GLU A C 1
ATOM 2305 O O . GLU A 1 279 ? 52.270 -21.980 -17.650 1.00 46.31 279 GLU A O 1
ATOM 2310 N N . GLU A 1 280 ? 50.038 -21.741 -17.716 1.00 44.66 280 GLU A N 1
ATOM 2311 C CA . GLU A 1 280 ? 49.695 -22.009 -16.311 1.00 44.66 280 GLU A CA 1
ATOM 2312 C C . GLU A 1 280 ? 48.192 -22.314 -16.254 1.00 44.66 280 GLU A C 1
ATOM 2314 O O . GLU A 1 280 ? 47.335 -21.430 -16.204 1.00 44.66 280 GLU A O 1
ATOM 2319 N N . GLU A 1 281 ? 47.902 -23.611 -16.373 1.00 42.75 281 GLU A N 1
ATOM 2320 C CA . GLU A 1 281 ? 46.788 -24.259 -15.690 1.00 42.75 281 GLU A CA 1
ATOM 2321 C C . GLU A 1 281 ? 47.154 -24.335 -14.203 1.00 42.75 281 GLU A C 1
ATOM 2323 O O . GLU A 1 281 ? 48.182 -24.912 -13.857 1.00 42.75 281 GLU A O 1
ATOM 2328 N N . ASP A 1 282 ? 46.301 -23.786 -13.345 1.00 41.59 282 ASP A N 1
ATOM 2329 C CA . ASP A 1 282 ? 46.107 -24.309 -11.995 1.00 41.59 282 ASP A CA 1
ATOM 2330 C C . ASP A 1 282 ? 44.597 -24.532 -11.850 1.00 41.59 282 ASP A C 1
ATOM 2332 O O . ASP A 1 282 ? 43.811 -23.621 -11.573 1.00 41.59 282 ASP A O 1
ATOM 2336 N N . GLU A 1 283 ? 44.196 -25.760 -12.174 1.00 45.38 283 GLU A N 1
ATOM 2337 C CA . GLU A 1 283 ? 42.959 -26.372 -11.712 1.00 45.38 283 GLU A CA 1
ATOM 2338 C C . GLU A 1 283 ? 43.185 -26.814 -10.260 1.00 45.38 283 GLU A C 1
ATOM 2340 O O . GLU A 1 283 ? 43.966 -27.729 -10.005 1.00 45.38 283 GLU A O 1
ATOM 2345 N N . GLU A 1 284 ? 42.465 -26.214 -9.313 1.00 48.56 284 GLU A N 1
ATOM 2346 C CA . GLU A 1 284 ? 42.013 -26.973 -8.149 1.00 48.56 284 GLU A CA 1
ATOM 2347 C C . GLU A 1 284 ? 40.485 -26.986 -8.137 1.00 48.56 284 GLU A C 1
ATOM 2349 O O . GLU A 1 284 ? 39.805 -25.958 -8.067 1.00 48.56 284 GLU A O 1
ATOM 2354 N N . GLU A 1 285 ? 39.998 -28.210 -8.306 1.00 44.09 285 GLU A N 1
ATOM 2355 C CA . GLU A 1 285 ? 38.639 -28.672 -8.132 1.00 44.09 285 GLU A CA 1
ATOM 2356 C C . GLU A 1 285 ? 38.176 -28.551 -6.667 1.00 44.09 285 GLU A C 1
ATOM 2358 O O . GLU A 1 285 ? 38.962 -28.599 -5.722 1.00 44.09 285 GLU A O 1
ATOM 2363 N N . ASP A 1 286 ? 36.850 -28.526 -6.557 1.00 36.84 286 ASP A N 1
ATOM 2364 C CA . ASP A 1 286 ? 36.036 -29.136 -5.507 1.00 36.84 286 ASP A CA 1
ATOM 2365 C C . ASP A 1 286 ? 35.627 -28.351 -4.247 1.00 36.84 286 ASP A C 1
ATOM 2367 O O . ASP A 1 286 ? 36.408 -27.981 -3.377 1.00 36.84 286 ASP A O 1
ATOM 2371 N N . GLU A 1 287 ? 34.294 -28.205 -4.203 1.00 45.72 287 GLU A N 1
ATOM 2372 C CA . GLU A 1 287 ? 33.393 -28.563 -3.101 1.00 45.72 287 GLU A CA 1
ATOM 2373 C C . GLU A 1 287 ? 33.618 -27.889 -1.743 1.00 45.72 287 GLU A C 1
ATOM 2375 O O . GLU A 1 287 ? 34.524 -28.225 -0.997 1.00 45.72 287 GLU A O 1
ATOM 2380 N N . ASP A 1 288 ? 32.713 -26.960 -1.411 1.00 36.88 288 ASP A N 1
ATOM 2381 C CA . ASP A 1 288 ? 31.857 -27.016 -0.214 1.00 36.88 288 ASP A CA 1
ATOM 2382 C C . ASP A 1 288 ? 30.901 -25.806 -0.279 1.00 36.88 288 ASP A C 1
ATOM 2384 O O . ASP A 1 288 ? 31.303 -24.654 -0.406 1.00 36.88 288 ASP A O 1
ATOM 2388 N N . GLU A 1 289 ? 29.611 -26.023 -0.511 1.00 41.31 289 GLU A N 1
ATOM 2389 C CA . GLU A 1 289 ? 28.607 -26.308 0.519 1.00 41.31 289 GLU A CA 1
ATOM 2390 C C . GLU A 1 289 ? 27.913 -25.017 0.996 1.00 41.31 289 GLU A C 1
ATOM 2392 O O . GLU A 1 289 ? 28.469 -23.927 1.088 1.00 41.31 289 GLU A O 1
ATOM 2397 N N . TYR A 1 290 ? 26.607 -25.149 1.174 1.00 48.56 290 TYR A N 1
ATOM 2398 C CA . TYR A 1 290 ? 25.634 -24.098 1.406 1.00 48.56 290 TYR A CA 1
ATOM 2399 C C . TYR A 1 290 ? 25.935 -23.265 2.660 1.00 48.56 290 TYR A C 1
ATOM 2401 O O . TYR A 1 290 ? 26.138 -23.805 3.741 1.00 48.56 290 TYR A O 1
ATOM 2409 N N . GLY A 1 291 ? 25.825 -21.942 2.535 1.00 37.50 291 GLY A N 1
ATOM 2410 C CA . GLY A 1 291 ? 25.890 -21.001 3.654 1.00 37.50 291 GLY A CA 1
ATOM 2411 C C . GLY A 1 291 ? 24.955 -19.817 3.445 1.00 37.50 291 GLY A C 1
ATOM 2412 O O . GLY A 1 291 ? 25.395 -18.675 3.374 1.00 37.50 291 GLY A O 1
ATOM 2413 N N . ILE A 1 292 ? 23.657 -20.094 3.286 1.00 44.00 292 ILE A N 1
ATOM 2414 C CA . ILE A 1 292 ? 22.615 -19.088 3.502 1.00 44.00 292 ILE A CA 1
ATOM 2415 C C . ILE A 1 292 ? 22.598 -18.838 5.012 1.00 44.00 292 ILE A C 1
ATOM 2417 O O . ILE A 1 292 ? 22.024 -19.630 5.756 1.00 44.00 292 ILE A O 1
ATOM 2421 N N . GLU A 1 293 ? 23.237 -17.763 5.468 1.00 38.62 293 GLU A N 1
ATOM 2422 C CA . GLU A 1 293 ? 22.935 -17.193 6.780 1.00 38.62 293 GLU A CA 1
ATOM 2423 C C . GLU A 1 293 ? 21.523 -16.602 6.699 1.00 38.62 293 GLU A C 1
ATOM 2425 O O . GLU A 1 293 ? 21.284 -15.491 6.226 1.00 38.62 293 GLU A O 1
ATOM 2430 N N . GLN A 1 294 ? 20.554 -17.440 7.072 1.00 43.81 294 GLN A N 1
ATOM 2431 C CA . GLN A 1 294 ? 19.284 -16.986 7.604 1.00 43.81 294 GLN A CA 1
ATOM 2432 C C . GLN A 1 294 ? 19.582 -16.299 8.937 1.00 43.81 294 GLN A C 1
ATOM 2434 O O . GLN A 1 294 ? 19.836 -16.974 9.931 1.00 43.81 294 GLN A O 1
ATOM 2439 N N . ASP A 1 295 ? 19.502 -14.972 8.961 1.00 37.59 295 ASP A N 1
ATOM 2440 C CA . ASP A 1 295 ? 19.203 -14.238 10.190 1.00 37.59 295 ASP A CA 1
ATOM 2441 C C . ASP A 1 295 ? 17.734 -14.520 10.562 1.00 37.59 295 ASP A C 1
ATOM 2443 O O . ASP A 1 295 ? 16.822 -13.733 10.304 1.00 37.59 295 ASP A O 1
ATOM 2447 N N . GLU A 1 296 ? 17.500 -15.709 11.120 1.00 50.50 296 GLU A N 1
ATOM 2448 C CA . GLU A 1 296 ? 16.389 -15.989 12.022 1.00 50.50 296 GLU A CA 1
ATOM 2449 C C . GLU A 1 296 ? 16.914 -15.829 13.454 1.00 50.50 296 GLU A C 1
ATOM 2451 O O . GLU A 1 296 ? 17.455 -16.768 14.029 1.00 50.50 296 GLU A O 1
ATOM 2456 N N . GLU A 1 297 ? 16.735 -14.645 14.043 1.00 41.78 297 GLU A N 1
ATOM 2457 C CA . GLU A 1 297 ? 16.723 -14.493 15.501 1.00 41.78 297 GLU A CA 1
ATOM 2458 C C . GLU A 1 297 ? 15.406 -13.835 15.945 1.00 41.78 297 GLU A C 1
ATOM 2460 O O . GLU A 1 297 ? 15.174 -12.631 15.821 1.00 41.78 297 GLU A O 1
ATOM 2465 N N . ASP A 1 298 ? 14.530 -14.722 16.420 1.00 38.03 298 ASP A N 1
ATOM 2466 C CA . ASP A 1 298 ? 13.733 -14.613 17.639 1.00 38.03 298 ASP A CA 1
ATOM 2467 C C . ASP A 1 298 ? 12.748 -13.445 17.781 1.00 38.03 298 ASP A C 1
ATOM 2469 O O . ASP A 1 298 ? 12.936 -12.460 18.497 1.00 38.03 298 ASP A O 1
ATOM 2473 N N . ILE A 1 299 ? 11.560 -13.678 17.213 1.00 43.78 299 ILE A N 1
ATOM 2474 C CA . ILE A 1 299 ? 10.312 -13.159 17.775 1.00 43.78 299 ILE A CA 1
ATOM 2475 C C . ILE A 1 299 ? 10.019 -13.943 19.064 1.00 43.78 299 ILE A C 1
ATOM 2477 O O . ILE A 1 299 ? 9.369 -14.990 19.044 1.00 43.78 299 ILE A O 1
ATOM 2481 N N . ASP A 1 300 ? 10.466 -13.398 20.193 1.00 38.91 300 ASP A N 1
ATOM 2482 C CA . ASP A 1 300 ? 10.064 -13.833 21.530 1.00 38.91 300 ASP A CA 1
ATOM 2483 C C . ASP A 1 300 ? 8.583 -13.469 21.771 1.00 38.91 300 ASP A C 1
ATOM 2485 O O . ASP A 1 300 ? 8.229 -12.380 22.235 1.00 38.91 300 ASP A O 1
ATOM 2489 N N . ILE A 1 301 ? 7.677 -14.393 21.436 1.00 52.41 301 ILE A N 1
ATOM 2490 C CA . ILE A 1 301 ? 6.287 -14.368 21.912 1.00 52.41 301 ILE A CA 1
ATOM 2491 C C . ILE A 1 301 ? 6.279 -14.943 23.331 1.00 52.41 301 ILE A C 1
ATOM 2493 O O . ILE A 1 301 ? 5.984 -16.117 23.552 1.00 52.41 301 ILE A O 1
ATOM 2497 N N . ALA A 1 302 ? 6.597 -14.091 24.305 1.00 40.50 302 ALA A N 1
ATOM 2498 C CA . ALA A 1 302 ? 6.359 -14.369 25.713 1.00 40.50 302 ALA A CA 1
ATOM 2499 C C . ALA A 1 302 ? 4.966 -13.864 26.116 1.00 40.50 302 ALA A C 1
ATOM 2501 O O . ALA A 1 302 ? 4.756 -12.706 26.479 1.00 40.50 302 ALA A O 1
ATOM 2502 N N . ASP A 1 303 ? 4.016 -14.793 26.051 1.00 48.19 303 ASP A N 1
ATOM 2503 C CA . ASP A 1 303 ? 2.790 -14.801 26.839 1.00 48.19 303 ASP A CA 1
ATOM 2504 C C . ASP A 1 303 ? 3.120 -14.606 28.330 1.00 48.19 303 ASP A C 1
ATOM 2506 O O . ASP A 1 303 ? 3.724 -15.465 28.974 1.00 48.19 303 ASP A O 1
ATOM 2510 N N . SER A 1 304 ? 2.735 -13.458 28.886 1.00 38.53 304 SER A N 1
ATOM 2511 C CA . SER A 1 304 ? 2.515 -13.328 30.324 1.00 38.53 304 SER A CA 1
ATOM 2512 C C . SER A 1 304 ? 1.441 -12.280 30.599 1.00 38.53 304 SER A C 1
ATOM 2514 O O . SER A 1 304 ? 1.663 -11.071 30.584 1.00 38.53 304 SER A O 1
ATOM 2516 N N . GLY A 1 305 ? 0.236 -12.775 30.867 1.00 42.44 305 GLY A N 1
ATOM 2517 C CA . GLY A 1 305 ? -0.740 -12.026 31.637 1.00 42.44 305 GLY A CA 1
ATOM 2518 C C . GLY A 1 305 ? -0.229 -11.800 33.060 1.00 42.44 305 GLY A C 1
ATOM 2519 O O . GLY A 1 305 ? 0.128 -12.751 33.753 1.00 42.44 305 GLY A O 1
ATOM 2520 N N . ALA A 1 306 ? -0.242 -10.546 33.502 1.00 39.12 306 ALA A N 1
ATOM 2521 C CA . ALA A 1 306 ? -0.384 -10.182 34.904 1.00 39.12 306 ALA A CA 1
ATOM 2522 C C . ALA A 1 306 ? -0.824 -8.717 35.015 1.00 39.12 306 ALA A C 1
ATOM 2524 O O . ALA A 1 306 ? -0.139 -7.809 34.546 1.00 39.12 306 ALA A O 1
ATOM 2525 N N . ASP A 1 307 ? -1.973 -8.528 35.660 1.00 45.16 307 ASP A N 1
ATOM 2526 C CA . ASP A 1 307 ? -2.401 -7.296 36.315 1.00 45.16 307 ASP A CA 1
ATOM 2527 C C . ASP A 1 307 ? -1.260 -6.613 37.082 1.00 45.16 307 ASP A C 1
ATOM 2529 O O . ASP A 1 307 ? -0.580 -7.264 37.879 1.00 45.16 307 ASP A O 1
ATOM 2533 N N . ALA A 1 308 ? -1.153 -5.289 36.949 1.00 41.16 308 ALA A N 1
ATOM 2534 C CA . ALA A 1 308 ? -0.905 -4.398 38.083 1.00 41.16 308 ALA A CA 1
ATOM 2535 C C . ALA A 1 308 ? -1.152 -2.931 37.695 1.00 41.16 308 ALA A C 1
ATOM 2537 O O . ALA A 1 308 ? -0.429 -2.350 36.887 1.00 41.16 308 ALA A O 1
ATOM 2538 N N . ASP A 1 309 ? -2.152 -2.338 38.347 1.00 44.28 309 ASP A N 1
ATOM 2539 C CA . ASP A 1 309 ? -2.307 -0.902 38.565 1.00 44.28 309 ASP A CA 1
ATOM 2540 C C . ASP A 1 309 ? -0.980 -0.220 38.944 1.00 44.28 309 ASP A C 1
ATOM 2542 O O . ASP A 1 309 ? -0.334 -0.605 39.922 1.00 44.28 309 ASP A O 1
ATOM 2546 N N . ALA A 1 310 ? -0.629 0.868 38.252 1.00 44.50 310 ALA A N 1
ATOM 2547 C CA . ALA A 1 310 ? 0.207 1.921 38.822 1.00 44.50 310 ALA A CA 1
ATOM 2548 C C . ALA A 1 310 ? -0.074 3.277 38.157 1.00 44.50 310 ALA A C 1
ATOM 2550 O O . ALA A 1 310 ? 0.099 3.484 36.958 1.00 44.50 310 ALA A O 1
ATOM 2551 N N . ASP A 1 311 ? -0.520 4.183 39.013 1.00 38.69 311 ASP A N 1
ATOM 2552 C CA . ASP A 1 311 ? -1.000 5.537 38.795 1.00 38.69 311 ASP A CA 1
ATOM 2553 C C . ASP A 1 311 ? 0.121 6.524 38.375 1.00 38.69 311 ASP A C 1
ATOM 2555 O O . ASP A 1 311 ? 1.199 6.561 38.965 1.00 38.69 311 ASP A O 1
ATOM 2559 N N . VAL A 1 312 ? -0.186 7.322 37.346 1.00 42.44 312 VAL A N 1
ATOM 2560 C CA . VAL A 1 312 ? 0.172 8.729 37.050 1.00 42.44 312 VAL A CA 1
ATOM 2561 C C . VAL A 1 312 ? 1.521 9.321 37.518 1.00 42.44 312 VAL A C 1
ATOM 2563 O O . VAL A 1 312 ? 1.764 9.531 38.706 1.00 42.44 312 VAL A O 1
ATOM 2566 N N . LYS A 1 313 ? 2.266 9.898 36.553 1.00 37.53 313 LYS A N 1
ATOM 2567 C CA . LYS A 1 313 ? 2.857 11.248 36.704 1.00 37.53 313 LYS A CA 1
ATOM 2568 C C . LYS A 1 313 ? 3.101 11.934 35.350 1.00 37.53 313 LYS A C 1
ATOM 2570 O O . LYS A 1 313 ? 4.043 11.613 34.637 1.00 37.53 313 LYS A O 1
ATOM 2575 N N . VAL A 1 314 ? 2.242 12.897 35.016 1.00 43.19 314 VAL A N 1
ATOM 2576 C CA . VAL A 1 314 ? 2.437 13.846 33.907 1.00 43.19 314 VAL A CA 1
ATOM 2577 C C . VAL A 1 314 ? 3.208 15.050 34.449 1.00 43.19 314 VAL A C 1
ATOM 2579 O O . VAL A 1 314 ? 2.745 15.718 35.373 1.00 43.19 314 VAL A O 1
ATOM 2582 N N . GLU A 1 315 ? 4.391 15.309 33.894 1.00 37.41 315 GLU A N 1
ATOM 2583 C CA . GLU A 1 315 ? 5.147 16.544 34.108 1.00 37.41 315 GLU A CA 1
ATOM 2584 C C . GLU A 1 315 ? 4.449 17.710 33.398 1.00 37.41 315 GLU A C 1
ATOM 2586 O O . GLU A 1 315 ? 4.324 17.737 32.174 1.00 37.41 315 GLU A O 1
ATOM 2591 N N . ILE A 1 316 ? 4.000 18.689 34.184 1.00 40.84 316 ILE A N 1
ATOM 2592 C CA . ILE A 1 316 ? 3.597 20.010 33.704 1.00 40.84 316 ILE A CA 1
ATOM 2593 C C . ILE A 1 316 ? 4.797 20.931 33.912 1.00 40.84 316 ILE A C 1
ATOM 2595 O O . ILE A 1 316 ? 5.251 21.125 35.039 1.00 40.84 316 ILE A O 1
ATOM 2599 N N . GLY A 1 317 ? 5.313 21.475 32.810 1.00 35.25 317 GLY A N 1
ATOM 2600 C CA . GLY A 1 317 ? 6.369 22.478 32.813 1.00 35.25 317 GLY A CA 1
ATOM 2601 C C . GLY A 1 317 ? 5.878 23.803 33.392 1.00 35.25 317 GLY A C 1
ATOM 2602 O O . GLY A 1 317 ? 4.935 24.408 32.883 1.00 35.25 317 GLY A O 1
ATOM 2603 N N . GLU A 1 318 ? 6.554 24.260 34.440 1.00 37.59 318 GLU A N 1
ATOM 2604 C CA . GLU A 1 318 ? 6.479 25.627 34.938 1.00 37.59 318 GLU A CA 1
ATOM 2605 C C . GLU A 1 318 ? 7.371 26.522 34.071 1.00 37.59 318 GLU A C 1
ATOM 2607 O O . GLU A 1 318 ? 8.557 26.242 33.887 1.00 37.59 318 GLU A O 1
ATOM 2612 N N . ASN A 1 319 ? 6.814 27.625 33.568 1.00 41.03 319 ASN A N 1
ATOM 2613 C CA . ASN A 1 319 ? 7.610 28.758 33.121 1.00 41.03 319 ASN A CA 1
ATOM 2614 C C . ASN A 1 319 ? 7.167 30.025 33.867 1.00 41.03 319 ASN A C 1
ATOM 2616 O O . ASN A 1 319 ? 5.989 30.372 33.911 1.00 41.03 319 ASN A O 1
ATOM 2620 N N . ALA A 1 320 ? 8.185 30.622 34.477 1.00 37.00 320 ALA A N 1
ATOM 2621 C CA . ALA A 1 320 ? 8.330 31.831 35.278 1.00 37.00 320 ALA A CA 1
ATOM 2622 C C . ALA A 1 320 ? 7.286 32.965 35.103 1.00 37.00 320 ALA A C 1
ATOM 2624 O O . ALA A 1 320 ? 6.938 33.340 33.990 1.00 37.00 320 ALA A O 1
ATOM 2625 N N . VAL A 1 321 ? 6.732 33.468 36.220 1.00 41.50 321 VAL A N 1
ATOM 2626 C CA . VAL A 1 321 ? 7.082 34.747 36.903 1.00 41.50 321 VAL A CA 1
ATOM 2627 C C . VAL A 1 321 ? 6.677 36.001 36.114 1.00 41.50 321 VAL A C 1
ATOM 2629 O O . VAL A 1 321 ? 7.340 36.340 35.145 1.00 41.50 321 VAL A O 1
ATOM 2632 N N . ASP A 1 322 ? 5.692 36.761 36.613 1.00 35.50 322 ASP A N 1
ATOM 2633 C CA . ASP A 1 322 ? 5.995 38.116 37.100 1.00 35.50 322 ASP A CA 1
ATOM 2634 C C . ASP A 1 322 ? 4.950 38.683 38.078 1.00 35.50 322 ASP A C 1
ATOM 2636 O O . ASP A 1 322 ? 3.810 38.234 38.178 1.00 35.50 322 ASP A O 1
ATOM 2640 N N . SER A 1 323 ? 5.440 39.650 38.837 1.00 40.41 323 SER A N 1
ATOM 2641 C CA . SER A 1 323 ? 5.004 40.191 40.117 1.00 40.41 323 SER A CA 1
ATOM 2642 C C . SER A 1 323 ? 4.001 41.344 39.994 1.00 40.41 323 SER A C 1
ATOM 2644 O O . SER A 1 323 ? 4.058 42.103 39.030 1.00 40.41 323 SER A O 1
ATOM 2646 N N . ASN A 1 324 ? 3.164 41.520 41.029 1.00 40.22 324 ASN A N 1
ATOM 2647 C CA . ASN A 1 324 ? 2.753 42.783 41.695 1.00 40.22 324 ASN A CA 1
ATOM 2648 C C . ASN A 1 324 ? 1.300 42.667 42.188 1.00 40.22 324 ASN A C 1
ATOM 2650 O O . ASN A 1 324 ? 0.395 42.413 41.404 1.00 40.22 324 ASN A O 1
ATOM 2654 N N . ASP A 1 325 ? 1.033 42.623 43.492 1.00 34.84 325 ASP A N 1
ATOM 2655 C CA . ASP A 1 325 ? 1.129 43.689 44.509 1.00 34.84 325 ASP A CA 1
ATOM 2656 C C . ASP A 1 325 ? -0.077 44.656 44.527 1.00 34.84 325 ASP A C 1
ATOM 2658 O O . ASP A 1 325 ? -0.562 45.115 43.499 1.00 34.84 325 ASP A O 1
ATOM 2662 N N . SER A 1 326 ? -0.477 44.986 45.759 1.00 40.69 326 SER A N 1
ATOM 2663 C CA . SER A 1 326 ? -1.363 46.066 46.210 1.00 40.69 326 SER A CA 1
ATOM 2664 C C . SER A 1 326 ? -2.888 45.908 46.129 1.00 40.69 326 SER A C 1
ATOM 2666 O O . SER A 1 326 ? -3.551 46.227 45.151 1.00 40.69 326 SER A O 1
ATOM 2668 N N . THR A 1 327 ? -3.434 45.507 47.284 1.00 40.94 327 THR A N 1
ATOM 2669 C CA . THR A 1 327 ? -4.424 46.239 48.107 1.00 40.94 327 THR A CA 1
ATOM 2670 C C . THR A 1 327 ? -5.387 47.224 47.433 1.00 40.94 327 THR A C 1
ATOM 2672 O O . THR A 1 327 ? -4.961 48.200 46.824 1.00 40.94 327 THR A O 1
ATOM 2675 N N . GLY A 1 328 ? -6.676 47.123 47.774 1.00 37.41 328 GLY A N 1
ATOM 2676 C CA . GLY A 1 328 ? -7.576 48.271 47.643 1.00 37.41 328 GLY A CA 1
ATOM 2677 C C . GLY A 1 328 ? -9.049 47.964 47.868 1.00 37.41 328 GLY A C 1
ATOM 2678 O O . GLY A 1 328 ? -9.793 47.777 46.914 1.00 37.41 328 GLY A O 1
ATOM 2679 N N . LEU A 1 329 ? -9.478 47.971 49.132 1.00 42.25 329 LEU A N 1
ATOM 2680 C CA . LEU A 1 329 ? -10.859 48.297 49.487 1.00 42.25 329 LEU A CA 1
ATOM 2681 C C . LEU A 1 329 ? -11.163 49.715 48.984 1.00 42.25 329 LEU A C 1
ATOM 2683 O O . LEU A 1 329 ? -10.417 50.633 49.322 1.00 42.25 329 LEU A O 1
ATOM 2687 N N . ASN A 1 330 ? -12.259 49.908 48.250 1.00 43.75 330 ASN A N 1
ATOM 2688 C CA . ASN A 1 330 ? -12.968 51.182 48.287 1.00 43.75 330 ASN A CA 1
ATOM 2689 C C . ASN A 1 330 ? -14.448 51.005 47.927 1.00 43.75 330 ASN A C 1
ATOM 2691 O O . ASN A 1 330 ? -14.800 50.671 46.797 1.00 43.75 330 ASN A O 1
ATOM 2695 N N . GLU A 1 331 ? -15.294 51.235 48.926 1.00 47.53 331 GLU A N 1
ATOM 2696 C CA . GLU A 1 331 ? -16.697 51.599 48.766 1.00 47.53 331 GLU A CA 1
ATOM 2697 C C . GLU A 1 331 ? -16.772 52.999 48.138 1.00 47.53 331 GLU A C 1
ATOM 2699 O O . GLU A 1 331 ? -15.940 53.864 48.416 1.00 47.53 331 GLU A O 1
ATOM 2704 N N . GLY A 1 332 ? -17.765 53.234 47.286 1.00 39.38 332 GLY A N 1
ATOM 2705 C CA . GLY A 1 332 ? -17.931 54.522 46.626 1.00 39.38 332 GLY A CA 1
ATOM 2706 C C . GLY A 1 332 ? -19.220 54.586 45.831 1.00 39.38 332 GLY A C 1
ATOM 2707 O O . GLY A 1 332 ? -19.266 54.203 44.668 1.00 39.38 332 GLY A O 1
ATOM 2708 N N . GLU A 1 333 ? -20.253 55.069 46.509 1.00 44.03 333 GLU A N 1
ATOM 2709 C CA . GLU A 1 333 ? -21.527 55.554 45.990 1.00 44.03 333 GLU A CA 1
ATOM 2710 C C . GLU A 1 333 ? -21.371 56.351 44.680 1.00 44.03 333 GLU A C 1
ATOM 2712 O O . GLU A 1 333 ? -20.520 57.236 44.587 1.00 44.03 333 GLU A O 1
ATOM 2717 N N . ASN A 1 334 ? -22.264 56.145 43.708 1.00 45.09 334 ASN A N 1
ATOM 2718 C CA . ASN A 1 334 ? -23.189 57.216 43.336 1.00 45.09 334 ASN A CA 1
ATOM 2719 C C . ASN A 1 334 ? -24.235 56.803 42.300 1.00 45.09 334 ASN A C 1
ATOM 2721 O O . ASN A 1 334 ? -23.958 56.174 41.283 1.00 45.09 334 ASN A O 1
ATOM 2725 N N . ASN A 1 335 ? -25.434 57.276 42.616 1.00 46.25 335 ASN A N 1
ATOM 2726 C CA . ASN A 1 335 ? -26.615 57.490 41.799 1.00 46.25 335 ASN A CA 1
ATOM 2727 C C . ASN A 1 335 ? -26.319 57.889 40.346 1.00 46.25 335 ASN A C 1
ATOM 2729 O O . ASN A 1 335 ? -25.491 58.770 40.111 1.00 46.25 335 ASN A O 1
ATOM 2733 N N . ASN A 1 336 ? -27.132 57.396 39.409 1.00 46.12 336 ASN A N 1
ATOM 2734 C CA . ASN A 1 336 ? -27.791 58.325 38.499 1.00 46.12 336 ASN A CA 1
ATOM 2735 C C . ASN A 1 336 ? -29.099 57.755 37.943 1.00 46.12 336 ASN A C 1
ATOM 2737 O O . ASN A 1 336 ? -29.144 56.637 37.432 1.00 46.12 336 ASN A O 1
ATOM 2741 N N . ASP A 1 337 ? -30.125 58.589 38.059 1.00 44.19 337 ASP A N 1
ATOM 2742 C CA . ASP A 1 337 ? -31.431 58.501 37.429 1.00 44.19 337 ASP A CA 1
ATOM 2743 C C . ASP A 1 337 ? -31.326 58.419 35.898 1.00 44.19 337 ASP A C 1
ATOM 2745 O O . ASP A 1 337 ? -30.396 58.951 35.285 1.00 44.19 337 ASP A O 1
ATOM 2749 N N . GLY A 1 338 ? -32.311 57.777 35.272 1.00 43.91 338 GLY A N 1
ATOM 2750 C CA . GLY A 1 338 ? -32.342 57.589 33.823 1.00 43.91 338 GLY A CA 1
ATOM 2751 C C . GLY A 1 338 ? -33.664 57.039 33.3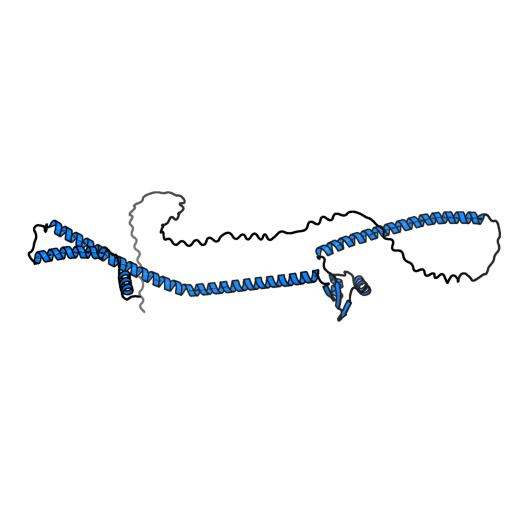06 1.00 43.91 338 GLY A C 1
ATOM 2752 O O . GLY A 1 338 ? -33.696 55.976 32.701 1.00 43.91 338 GLY A O 1
ATOM 2753 N N . ASP A 1 339 ? -34.725 57.774 33.619 1.00 42.03 339 ASP A N 1
ATOM 2754 C CA . ASP A 1 339 ? -36.004 57.906 32.912 1.00 42.03 339 ASP A CA 1
ATOM 2755 C C . ASP A 1 339 ? -35.999 57.445 31.433 1.00 42.03 339 ASP A C 1
ATOM 2757 O O . ASP A 1 339 ? -35.183 57.929 30.646 1.00 42.03 339 ASP A O 1
ATOM 2761 N N . ALA A 1 340 ? -36.937 56.565 31.055 1.00 53.16 340 ALA A N 1
ATOM 2762 C CA . ALA A 1 340 ? -37.547 56.493 29.717 1.00 53.16 340 ALA A CA 1
ATOM 2763 C C . ALA A 1 340 ? -38.686 55.451 29.691 1.00 53.16 340 ALA A C 1
ATOM 2765 O O . ALA A 1 340 ? -38.509 54.303 29.278 1.00 53.16 340 ALA A O 1
ATOM 2766 N N . ASP A 1 341 ? -39.876 55.887 30.106 1.00 51.28 341 ASP A N 1
ATOM 2767 C CA . ASP A 1 341 ? -41.139 55.422 29.528 1.00 51.28 341 ASP A CA 1
ATOM 2768 C C . ASP A 1 341 ? -41.143 55.709 28.014 1.00 51.28 341 ASP A C 1
ATOM 2770 O O . ASP A 1 341 ? -40.843 56.836 27.627 1.00 51.28 341 ASP A O 1
ATOM 2774 N N . GLN A 1 342 ? -41.556 54.755 27.168 1.00 53.50 342 GLN A N 1
ATOM 2775 C CA . GLN A 1 342 ? -42.482 55.036 26.056 1.00 53.50 342 GLN A CA 1
ATOM 2776 C C . GLN A 1 342 ? -42.979 53.776 25.323 1.00 53.50 342 GLN A C 1
ATOM 2778 O O . GLN A 1 342 ? -42.196 52.947 24.872 1.00 53.50 342 GLN A O 1
ATOM 2783 N N . GLU A 1 343 ? -44.309 53.772 25.138 1.00 54.81 343 GLU A N 1
ATOM 2784 C CA . GLU A 1 343 ? -45.102 53.157 24.052 1.00 54.81 343 GLU A CA 1
ATOM 2785 C C . GLU A 1 343 ? -45.267 51.626 24.111 1.00 54.81 343 GLU A C 1
ATOM 2787 O O . GLU A 1 343 ? -44.385 50.861 23.751 1.00 54.81 343 GLU A O 1
ATOM 2792 N N . MET A 1 344 ? -46.375 51.069 24.626 1.00 51.28 344 MET A N 1
ATOM 2793 C CA . MET A 1 344 ? -47.760 51.164 24.122 1.00 51.28 344 MET A CA 1
ATOM 2794 C C . MET A 1 344 ? -47.856 51.190 22.592 1.00 51.28 344 MET A C 1
ATOM 2796 O O . MET A 1 344 ? -47.785 52.249 21.981 1.00 51.28 344 MET A O 1
ATOM 2800 N N . ASN A 1 345 ? -48.118 50.021 22.005 1.00 50.59 345 ASN A N 1
ATOM 2801 C CA . ASN A 1 345 ? -49.156 49.865 20.990 1.00 50.59 345 ASN A CA 1
ATOM 2802 C C . ASN A 1 345 ? -49.639 48.409 20.957 1.00 50.59 345 ASN A C 1
ATOM 2804 O O . ASN A 1 345 ? -48.872 47.489 20.678 1.00 50.59 345 ASN A O 1
ATOM 2808 N N . ASP A 1 346 ? -50.926 48.248 21.256 1.00 56.75 346 ASP A N 1
ATOM 2809 C CA . ASP A 1 346 ? -51.724 47.057 20.996 1.00 56.75 346 ASP A CA 1
ATOM 2810 C C . ASP A 1 346 ? -51.897 46.840 19.482 1.00 56.75 346 ASP A C 1
ATOM 2812 O O . ASP A 1 346 ? -52.215 47.787 18.755 1.00 56.75 346 ASP A O 1
ATOM 2816 N N . ALA A 1 347 ? -51.764 45.587 19.036 1.00 51.16 347 ALA A N 1
ATOM 2817 C CA . ALA A 1 347 ? -52.527 44.971 17.942 1.00 51.16 347 ALA A CA 1
ATOM 2818 C C . ALA A 1 347 ? -52.377 43.445 17.988 1.00 51.16 347 ALA A C 1
ATOM 2820 O O . ALA A 1 347 ? -51.217 42.970 17.977 1.00 51.16 347 ALA A O 1
#

Radius of gyration: 62.64 Å; Cα contacts (8 Å, |Δi|>4): 86; chains: 1; bounding box: 132×92×181 Å

Organism: Kluyveromyces marxianus (strain DMKU3-1042 / BCC 29191 / NBRC 104275) (NCBI:txid1003335)

Nearest PDB structures (foldseek):
  8i7o-assembly1_Cb  TM=2.085E-01  e=2.168E+00  Mus musculus

Sequence (347 aa):
MSLQEEAVEKRLSLYHFSKVFPNYLSQLQQIQSLVQRLLDHNLNENDQLSIEEVKNLRVSLEDKYLEAKNFVETERLSYNALDVSLERTVDNTKNGMESQLSVLRDLREELAERNDRLHQLHLDIADFNEESVHLNTHSTTLKCTKSEWINNVLEDEASFDKLLEYRVFKPVGNGLYSVTEELFDGEIELKRMNQLMKKDIDRLKMDLDDYKQKWLDNYDTMSKIGSIIKGKLNERSNGSEENEDDYEEEEEAIERIKKNDVYESEDDGEERSSFNTDEEEDEEEDEDEYGIEQDEEDIDIADSGADADADVKVEIGENAVDSNDSTGLNEGENNNDGDADQEMNDA

pLDDT: mean 73.3, std 22.01, range [33.31, 97.88]

Foldseek 3Di:
DPPVVVVVVVVVVPDDDDPLVVQLVVLVVVVVVVVVCVVVVPDDPVPPPDPVVVVVSVVSNVVSVVSVVVVVVVVVVVVVVVVVVVVVVVVCCVVVVVVVVVVVVVVVVVVVVVVVVVVVVVVVVVVVVVVVVCLQPAFDKDKDALVCCCVPPNVDPVVVVVCVVVVQWDDPDPRITIHGGRRNDDPVVVVVVVVVVVVVVVVVVVVVVVVVVVVVVVVVVVVVVVVVVVVVVVVVVVPDDDDDDDDDDDDDDDPDDDDDDDDDDDDDDDDDDDDDDDDDDDDDDDDDDDDPPDPDDDPPPDDDDDDDDDDDDDDDDDDDDDDDDDDDDDDDDDDDDDDDDDDDDDD

=== Feature glossary ===
The record interleaves many kinds of information about one protein. Here is each kind framed as the question it answers.

Q: What known structures does this most resemble?
A: Structural nearest neighbors (via Foldseek easy-search vs the PDB). Reported per hit: target PDB id, E-value, and alignment TM-score. A TM-score above ~0.5 is the conventional threshold for 'same fold'.

Q: Where is each backbone atom in 3D?
A: The mmCIF table is the protein's shape written out atom by atom. For each backbone N, Cα, C, and carbonyl O, it records an (x, y, z) coordinate triple in Å plus the residue type, chain letter, and residue number.

Q: What are the backbone torsion angles?
A: The φ/ψ torsion pair specifies the backbone conformation at each residue. φ rotates about the N–Cα bond, ψ about the Cα–C bond. Steric clashes forbid most of the (φ, ψ) plane — the allowed regions (α-helix basin, β-sheet basin, left-handed helix) are the Ramachandran-allowed regions.

Q: Which residues are buried vs exposed?
A: Solvent-accessible surface area (SASA) is the area in Å² traced out by the centre of a 1.4 Å probe sphere (a water molecule) rolled over the protein's van der Waals surface (Shrake–Rupley / Lee–Richards construction). Buried residues have near-zero SASA; fully exposed residues can exceed 200 Å². The total SASA scales roughly with the number of surface residues.

Q: How confident is the AlphaFold model at each residue?
A: pLDDT is the predicted lDDT-Cα score: AlphaFold's confidence that the local environment of each residue (all inter-atomic distances within 15 Å) is correctly placed. It is a per-residue number between 0 and 100, with higher meaning more reliable.

Q: What does the local fold look like, residue by residue?
A: 3Di is Foldseek's structural alphabet. Each residue is assigned one of twenty discrete states based on how its Cα sits relative to its spatial (not sequential) neighbors. Aligning 3Di strings finds structural homologs roughly as well as full 3D superposition, but orders of magnitude faster.

Q: How big and how compact is the whole molecule?
A: Radius of gyration (Rg) is the root-mean-square distance of Cα atoms from their centroid — a single number for overall size and compactness. A globular domain of N residues has Rg ≈ 2.2·N^0.38 Å; an extended or disordered chain has a much larger Rg. The Cα contact count is the number of residue pairs whose Cα atoms are within 8 Å and are more than four positions apart in sequence — a standard proxy for tertiary packing density. The bounding box is the smallest axis-aligned box enclosing all Cα atoms.

Q: Which residues are in helices, strands, or loops?
A: DSSP 8-state secondary structure assigns each residue one of H (α-helix), G (3₁₀-helix), I (π-helix), E (extended β-strand), B (isolated β-bridge), T (hydrogen-bonded turn), S (bend), or '-' (coil). The assignment is computed from backbone hydrogen-bond geometry via the Kabsch–Sander algorithm.

Q: How mobile is each atom in the crystal?
A: Crystallographic B-factors measure how much each atom's electron density is smeared out, in Å². They rise in mobile loops and surface residues and fall in the buried interior. In AlphaFold models this column is repurposed to hold pLDDT instead.

Q: What if only a Cα trace is available?
A: P-SEA three-state annotation labels each residue as helix, strand, or coil based purely on the geometry of the Cα trace. It serves as a fallback when the full backbone (and thus DSSP) is unavailable.

Q: What family and function is it annotated with?
A: Database cross-references. InterPro integrates a dozen domain/family signature databases into unified entries with residue-range hits. GO terms attach function/process/location labels with evidence codes. CATH codes position the fold in a four-level structural taxonomy. Organism is the NCBI-taxonomy species name.

Q: Are the domains correctly placed relative to each other?
A: Predicted Aligned Error (PAE) is an AlphaFold confidence matrix: entry (i, j) is the expected error in the position of residue j, in ångströms, when the prediction is superimposed on the true structure at residue i. Low PAE within a block of residues means that block is internally rigid and well-predicted; high PAE between two blocks means their relative placement is uncertain even if each block individually is confident.

Q: What do the diagnostic plots show?
A: Three diagnostic plots accompany the record. The Cα contact map visualizes the tertiary structure as a 2D adjacency matrix (8 Å cutoff, sequence-local contacts suppressed). The Ramachandran plot shows the distribution of backbone (φ, ψ) torsions, with points in the α and β basins reflecting secondary structure content. The PAE plot shows AlphaFold's inter-residue confidence as a color matrix.

Q: What is the amino-acid chain?
A: Primary structure: the covalent order of the twenty standard amino acids along the backbone. Two proteins with the same sequence will (almost always) fold to the same structure; two with 30% identity often share a fold but not the details.

Q: What do the rendered images show?
A: The six renders are orthographic views along the three Cartesian axes in both directions. Representation (cartoon, sticks, or surface) and color scheme (sequence-rainbow or by-chain) vary across proteins so the training set covers all the common visualization conventions.